Protein AF-A0A838IJ51-F1 (afdb_monomer_lite)

Sequence (273 aa):
MGLALGLGLSFSACSPAHLIDRAIGRSVDSAANRVGQRMGDAIAGHLLSNLTPELMRAYSMGLFQMLFYHGGYNFQFAQYQPGEFTRWDAKGVEQGEWFEKALLVRNADGSEWWRVESRAKDDNGKQVELVIEALFAPAGEDGSRRVRRMRAKYPDEREAKEVPITEKDANAWVLHTQHSLTPESIEGLKVATVNLETPAGTFKTDHLQSGNAGHGALNWWIVEREVPGRVVKYSQESVDLDADGNPKSRETVYQVTLLKHGNDATASKLGAF

Structure (mmCIF, N/CA/C/O backbone):
data_AF-A0A838IJ51-F1
#
_entry.id   AF-A0A838IJ51-F1
#
loop_
_atom_site.group_PDB
_atom_site.id
_atom_site.type_symbol
_atom_site.label_atom_id
_atom_site.label_alt_id
_atom_site.label_comp_id
_atom_site.label_asym_id
_atom_site.label_entity_id
_atom_site.label_seq_id
_atom_site.pdbx_PDB_ins_code
_atom_site.Cartn_x
_atom_site.Cartn_y
_atom_site.Cartn_z
_atom_site.occupancy
_atom_site.B_iso_or_equiv
_atom_site.auth_seq_id
_atom_site.auth_comp_id
_atom_site.auth_asym_id
_atom_site.auth_atom_id
_atom_site.pdbx_PDB_model_num
ATOM 1 N N . MET A 1 1 ? -6.965 12.621 -76.110 1.00 33.94 1 MET A N 1
ATOM 2 C CA . MET A 1 1 ? -5.830 13.541 -75.857 1.00 33.94 1 MET A CA 1
ATOM 3 C C . MET A 1 1 ? -6.388 14.721 -75.083 1.00 33.94 1 MET A C 1
ATOM 5 O O . MET A 1 1 ? -7.317 15.315 -75.593 1.00 33.94 1 MET A O 1
ATOM 9 N N . GLY A 1 2 ? -5.979 15.088 -73.877 1.00 32.00 2 GLY A N 1
ATOM 10 C CA . GLY A 1 2 ? -4.898 14.653 -72.997 1.00 32.00 2 GLY A CA 1
ATOM 11 C C . GLY A 1 2 ? -4.699 15.738 -71.919 1.00 32.00 2 GLY A C 1
ATOM 12 O O . GLY A 1 2 ? -4.959 16.896 -72.216 1.00 32.00 2 GLY A O 1
ATOM 13 N N . LEU A 1 3 ? -4.228 15.316 -70.733 1.00 27.94 3 LEU A N 1
ATOM 14 C CA . LEU A 1 3 ? -3.620 16.076 -69.610 1.00 27.94 3 LEU A CA 1
ATOM 15 C C . LEU A 1 3 ? -4.477 17.165 -68.911 1.00 27.94 3 LEU A C 1
ATOM 17 O O . LEU A 1 3 ? -5.006 18.040 -69.575 1.00 27.94 3 LEU A O 1
ATOM 21 N N . ALA A 1 4 ? -4.749 17.178 -67.594 1.00 29.55 4 ALA A N 1
ATOM 22 C CA . ALA A 1 4 ? -3.993 16.925 -66.344 1.00 29.55 4 ALA A CA 1
ATOM 23 C C . ALA A 1 4 ? -3.167 18.122 -65.798 1.00 29.55 4 ALA A C 1
ATOM 25 O O . ALA A 1 4 ? -2.508 18.814 -66.565 1.00 29.55 4 ALA A O 1
ATOM 26 N N . LEU A 1 5 ? -3.151 18.214 -64.449 1.00 28.53 5 LEU A N 1
ATOM 27 C CA . LEU A 1 5 ? -2.428 19.102 -63.498 1.00 28.53 5 LEU A CA 1
ATOM 28 C C . LEU A 1 5 ? -3.049 20.488 -63.198 1.00 28.53 5 LEU A C 1
ATOM 30 O O . LEU A 1 5 ? -3.357 21.231 -64.114 1.00 28.53 5 LEU A O 1
ATOM 34 N N . GLY A 1 6 ? -3.212 20.950 -61.948 1.00 28.94 6 GLY A N 1
ATOM 35 C CA . GLY A 1 6 ? -2.877 20.406 -60.622 1.00 28.94 6 GLY A CA 1
ATOM 36 C C . GLY A 1 6 ? -2.641 21.529 -59.584 1.00 28.94 6 GLY A C 1
ATOM 37 O O . GLY A 1 6 ? -2.269 22.630 -59.973 1.00 28.94 6 GLY A O 1
ATOM 38 N N . LEU A 1 7 ? -2.773 21.172 -58.291 1.00 29.97 7 LEU A N 1
ATOM 39 C CA . LEU A 1 7 ? -2.388 21.880 -57.039 1.00 29.97 7 LEU A CA 1
ATOM 40 C C . LEU A 1 7 ? -3.364 22.955 -56.508 1.00 29.97 7 LEU A C 1
ATOM 42 O O . LEU A 1 7 ? -3.741 23.868 -57.222 1.00 29.97 7 LEU A O 1
ATOM 46 N N . GLY A 1 8 ? -3.787 22.969 -55.242 1.00 24.86 8 GLY A N 1
ATOM 47 C CA . GLY A 1 8 ? -3.513 22.104 -54.095 1.00 24.86 8 GLY A CA 1
ATOM 48 C C . GLY A 1 8 ? -4.109 22.754 -52.838 1.00 24.86 8 GLY A C 1
ATOM 49 O O . GLY A 1 8 ? -3.729 23.865 -52.486 1.00 24.86 8 GLY A O 1
ATOM 50 N N . LEU A 1 9 ? -5.051 22.080 -52.173 1.00 31.70 9 LEU A N 1
ATOM 51 C CA . LEU A 1 9 ? -5.518 22.436 -50.829 1.00 31.70 9 LEU A CA 1
ATOM 52 C C . LEU A 1 9 ? -5.185 21.269 -49.903 1.00 31.70 9 LEU A C 1
ATOM 54 O O . LEU A 1 9 ? -5.860 20.241 -49.889 1.00 31.70 9 LEU A O 1
ATOM 58 N N . SER A 1 10 ? -4.086 21.421 -49.174 1.00 30.52 10 SER A N 1
ATOM 59 C CA . SER A 1 10 ? -3.660 20.528 -48.105 1.00 30.52 10 SER A CA 1
ATOM 60 C C . SER A 1 10 ? -4.578 20.700 -46.894 1.00 30.52 10 SER A C 1
ATOM 62 O O . SER A 1 10 ? -4.488 21.684 -46.163 1.00 30.52 10 SER A O 1
ATOM 64 N N . PHE A 1 11 ? -5.457 19.722 -46.677 1.00 26.56 11 PHE A N 1
ATOM 65 C CA . PHE A 1 11 ? -6.111 19.495 -45.393 1.00 26.56 11 PHE A CA 1
ATOM 66 C C . PHE A 1 11 ? -5.101 18.835 -44.447 1.00 26.56 11 PHE A C 1
ATOM 68 O O . PHE A 1 11 ? -4.884 17.626 -44.503 1.00 26.56 11 PHE A O 1
ATOM 75 N N . SER A 1 12 ? -4.472 19.627 -43.580 1.00 31.70 12 SER A N 1
ATOM 76 C CA . SER A 1 12 ? -3.754 19.086 -42.426 1.00 31.70 12 SER A CA 1
ATOM 77 C C . SER A 1 12 ? -4.778 18.629 -41.391 1.00 31.70 12 SER A C 1
ATOM 79 O O . SER A 1 12 ? -5.497 19.434 -40.801 1.00 31.70 12 SER A O 1
ATOM 81 N N . ALA A 1 13 ? -4.857 17.315 -41.214 1.00 25.45 13 ALA A N 1
ATOM 82 C CA . ALA A 1 13 ? -5.660 16.649 -40.207 1.00 25.45 13 ALA A CA 1
ATOM 83 C C . ALA A 1 13 ? -5.215 17.059 -38.790 1.00 25.45 13 ALA A C 1
ATOM 85 O O . ALA A 1 13 ? -4.085 16.794 -38.382 1.00 25.45 13 ALA A O 1
ATOM 86 N N . CYS A 1 14 ? -6.115 17.663 -38.011 1.00 26.00 14 CYS A N 1
ATOM 87 C CA . CYS A 1 14 ? -6.008 17.644 -36.555 1.00 26.00 14 CYS A CA 1
ATOM 88 C C . CYS A 1 14 ? -6.361 16.229 -36.077 1.00 26.00 14 CYS A C 1
ATOM 90 O O . CYS A 1 14 ? -7.530 15.846 -36.074 1.00 26.00 14 CYS A O 1
ATOM 92 N N . SER A 1 15 ? -5.356 15.441 -35.695 1.00 28.06 15 SER A N 1
ATOM 93 C CA . SER A 1 15 ? -5.564 14.112 -35.115 1.00 28.06 15 SER A CA 1
ATOM 94 C C . SER A 1 15 ? -6.315 14.202 -33.768 1.00 28.06 15 SER A C 1
ATOM 96 O O . SER A 1 15 ? -5.890 14.962 -32.894 1.00 28.06 15 SER A O 1
ATOM 98 N N . PRO A 1 16 ? -7.376 13.399 -33.537 1.00 28.06 16 PRO A N 1
ATOM 99 C CA . PRO A 1 16 ? -8.162 13.379 -32.289 1.00 28.06 16 PRO A CA 1
ATOM 100 C C . PRO A 1 16 ? -7.390 12.951 -31.026 1.00 28.06 16 PRO A C 1
ATOM 102 O O . PRO A 1 16 ? -7.906 13.081 -29.917 1.00 28.06 16 PRO A O 1
ATOM 105 N N . ALA A 1 17 ? -6.156 12.457 -31.175 1.00 29.08 17 ALA A N 1
ATOM 106 C CA . ALA A 1 17 ? -5.329 11.940 -30.084 1.00 29.08 17 ALA A CA 1
ATOM 107 C C . ALA A 1 17 ? -5.011 12.994 -29.000 1.00 29.08 17 ALA A C 1
ATOM 109 O O . ALA A 1 17 ? -5.014 12.683 -27.815 1.00 29.08 17 ALA A O 1
ATOM 110 N N . HIS A 1 18 ? -4.854 14.271 -29.368 1.00 29.86 18 HIS A N 1
ATOM 111 C CA . HIS A 1 18 ? -4.489 15.328 -28.412 1.00 29.86 18 HIS A CA 1
ATOM 112 C C . HIS A 1 18 ? -5.621 15.799 -27.482 1.00 29.86 18 HIS A C 1
ATOM 114 O O . HIS A 1 18 ? -5.350 16.463 -26.476 1.00 29.86 18 HIS A O 1
ATOM 120 N N . LEU A 1 19 ? -6.885 15.498 -27.799 1.00 25.70 19 LEU A N 1
ATOM 121 C CA . LEU A 1 19 ? -8.029 15.900 -26.970 1.00 25.70 19 LEU A CA 1
ATOM 122 C C . LEU A 1 19 ? -8.411 14.832 -25.938 1.00 25.70 19 LEU A C 1
ATOM 124 O O . LEU A 1 19 ? -8.917 15.182 -24.873 1.00 25.70 19 LEU A O 1
ATOM 128 N N . ILE A 1 20 ? -8.111 13.561 -26.215 1.00 29.53 20 ILE A N 1
ATOM 129 C CA . ILE A 1 20 ? -8.391 12.438 -25.310 1.00 29.53 20 ILE A CA 1
ATOM 130 C C . ILE A 1 20 ? -7.333 12.367 -24.192 1.00 29.53 20 ILE A C 1
ATOM 132 O O . ILE A 1 20 ? -7.696 12.220 -23.023 1.00 29.53 20 ILE A O 1
ATOM 136 N N . ASP A 1 21 ? -6.055 12.627 -24.499 1.00 31.44 21 ASP A N 1
ATOM 137 C CA . ASP A 1 21 ? -4.966 12.632 -23.502 1.00 31.44 21 ASP A CA 1
ATOM 138 C C . ASP A 1 21 ? -5.131 13.710 -22.418 1.00 31.44 21 ASP A C 1
ATOM 140 O O . ASP A 1 21 ? -4.827 13.484 -21.245 1.00 31.44 21 ASP A O 1
ATOM 144 N N . ARG A 1 22 ? -5.706 14.873 -22.760 1.00 28.72 22 ARG A N 1
ATOM 145 C CA . ARG A 1 22 ? -5.992 15.930 -21.771 1.00 28.72 22 ARG A CA 1
ATOM 146 C C . ARG A 1 22 ? -7.122 15.574 -20.806 1.00 28.72 22 ARG A C 1
ATOM 148 O O . ARG A 1 22 ? -7.180 16.169 -19.730 1.00 28.72 22 ARG A O 1
ATOM 155 N N . ALA A 1 23 ? -8.020 14.660 -21.168 1.00 25.56 23 ALA A N 1
ATOM 156 C CA . ALA A 1 23 ? -9.126 14.246 -20.308 1.00 25.56 23 ALA A CA 1
ATOM 157 C C . ALA A 1 23 ? -8.699 13.143 -19.326 1.00 25.56 23 ALA A C 1
ATOM 159 O O . ALA A 1 23 ? -9.094 13.177 -18.163 1.00 25.56 23 ALA A O 1
ATOM 160 N N . ILE A 1 24 ? -7.842 12.213 -19.756 1.00 31.75 24 ILE A N 1
ATOM 161 C CA . ILE A 1 24 ? -7.399 11.078 -18.931 1.00 31.75 24 ILE A CA 1
ATOM 162 C C . ILE A 1 24 ? -6.317 11.513 -17.926 1.00 31.75 24 ILE A C 1
ATOM 164 O O . ILE A 1 24 ? -6.469 11.252 -16.732 1.00 31.75 24 ILE A O 1
ATOM 168 N N . GLY A 1 25 ? -5.306 12.282 -18.359 1.00 28.78 25 GLY A N 1
ATOM 169 C CA . GLY A 1 25 ? -4.236 12.778 -17.476 1.00 28.78 25 GLY A CA 1
ATOM 170 C C . GLY A 1 25 ? -4.741 13.732 -16.387 1.00 28.78 25 GLY A C 1
ATOM 171 O O . GLY A 1 25 ? -4.404 13.599 -15.215 1.00 28.78 25 GLY A O 1
ATOM 172 N N . ARG A 1 26 ? -5.691 14.620 -16.719 1.00 28.52 26 ARG A N 1
ATOM 173 C CA . ARG A 1 26 ? -6.304 15.515 -15.722 1.00 28.52 26 ARG A CA 1
ATOM 174 C C . ARG A 1 26 ? -7.198 14.789 -14.723 1.00 28.52 26 ARG A C 1
ATOM 176 O O . ARG A 1 26 ? -7.389 15.317 -13.636 1.00 28.52 26 ARG A O 1
ATOM 183 N N . SER A 1 27 ? -7.750 13.621 -15.041 1.00 28.11 27 SER A N 1
ATOM 184 C CA . SER A 1 27 ? -8.660 12.899 -14.136 1.00 28.11 27 SER A CA 1
ATOM 185 C C . SER A 1 27 ? -7.907 12.164 -13.030 1.00 28.11 27 SER A C 1
ATOM 187 O O . SER A 1 27 ? -8.334 12.195 -11.879 1.00 28.11 27 SER A O 1
ATOM 189 N N . VAL A 1 28 ? -6.760 11.567 -13.362 1.00 33.38 28 VAL A N 1
ATOM 190 C CA . VAL A 1 28 ? -5.921 10.820 -12.413 1.00 33.38 28 VAL A CA 1
ATOM 191 C C . VAL A 1 28 ? -5.052 11.773 -11.589 1.00 33.38 28 VAL A C 1
ATOM 193 O O . VAL A 1 28 ? -5.048 11.673 -10.363 1.00 33.38 28 VAL A O 1
ATOM 196 N N . ASP A 1 29 ? -4.445 12.787 -12.217 1.00 33.97 29 ASP A N 1
ATOM 197 C CA . ASP A 1 29 ? -3.610 13.758 -11.502 1.00 33.97 29 ASP A CA 1
ATOM 198 C C . ASP A 1 29 ? -4.425 14.763 -10.688 1.00 33.97 29 ASP A C 1
ATOM 200 O O . ASP A 1 29 ? -3.973 15.198 -9.635 1.00 33.97 29 ASP A O 1
ATOM 204 N N . SER A 1 30 ? -5.643 15.135 -11.101 1.00 30.78 30 SER A N 1
ATOM 205 C CA . SER A 1 30 ? -6.488 15.991 -10.252 1.00 30.78 30 SER A CA 1
ATOM 206 C C . SER A 1 30 ? -7.172 15.219 -9.126 1.00 30.78 30 SER A C 1
ATOM 208 O O . SER A 1 30 ? -7.445 15.820 -8.091 1.00 30.78 30 SER A O 1
ATOM 210 N N . ALA A 1 31 ? -7.406 13.910 -9.272 1.00 29.02 31 ALA A N 1
ATOM 211 C CA . ALA A 1 31 ? -7.884 13.071 -8.176 1.00 29.02 31 ALA A CA 1
ATOM 212 C C . ALA A 1 31 ? -6.766 12.808 -7.155 1.00 29.02 31 ALA A C 1
ATOM 214 O O . ALA A 1 31 ? -6.987 13.009 -5.964 1.00 29.02 31 ALA A O 1
ATOM 215 N N . ALA A 1 32 ? -5.554 12.469 -7.607 1.00 32.41 32 ALA A N 1
ATOM 216 C CA . ALA A 1 32 ? -4.398 12.251 -6.738 1.00 32.41 32 ALA A CA 1
ATOM 217 C C . ALA A 1 32 ? -3.921 13.547 -6.053 1.00 32.41 32 ALA A C 1
ATOM 219 O O . ALA A 1 32 ? -3.731 13.551 -4.840 1.00 32.41 32 ALA A O 1
ATOM 220 N N . ASN A 1 33 ? -3.831 14.674 -6.775 1.00 32.78 33 ASN A N 1
ATOM 221 C CA . ASN A 1 33 ? -3.382 15.950 -6.195 1.00 32.78 33 ASN A CA 1
ATOM 222 C C . ASN A 1 33 ? -4.431 16.617 -5.284 1.00 32.78 33 ASN A C 1
ATOM 224 O O . ASN A 1 33 ? -4.060 17.279 -4.318 1.00 32.78 33 ASN A O 1
ATOM 228 N N . ARG A 1 34 ? -5.742 16.434 -5.530 1.00 32.62 34 ARG A N 1
ATOM 229 C CA . ARG A 1 34 ? -6.797 16.969 -4.635 1.00 32.62 34 ARG A CA 1
ATOM 230 C C . ARG A 1 34 ? -7.038 16.102 -3.403 1.00 32.62 34 ARG A C 1
ATOM 232 O O . ARG A 1 34 ? -7.546 16.615 -2.408 1.00 32.62 34 ARG A O 1
ATOM 239 N N . VAL A 1 35 ? -6.719 14.810 -3.468 1.00 35.56 35 VAL A N 1
ATOM 240 C CA . VAL A 1 35 ? -6.752 13.914 -2.305 1.00 35.56 35 VAL A CA 1
ATOM 241 C C . VAL A 1 35 ? -5.469 14.074 -1.487 1.00 35.56 35 VAL A C 1
ATOM 243 O O . VAL A 1 35 ? -5.574 14.193 -0.275 1.00 35.56 35 VAL A O 1
ATOM 246 N N . GLY A 1 36 ? -4.301 14.213 -2.126 1.00 34.88 36 GLY A N 1
ATOM 247 C CA . GLY A 1 36 ? -3.006 14.452 -1.474 1.00 34.88 36 GLY A CA 1
ATOM 248 C C . GLY A 1 36 ? -2.980 15.703 -0.596 1.00 34.88 36 GLY A C 1
ATOM 249 O O . GLY A 1 36 ? -2.841 15.571 0.614 1.00 34.88 36 GLY A O 1
ATOM 250 N N . GLN A 1 37 ? -3.291 16.879 -1.160 1.00 36.28 37 GLN A N 1
ATOM 251 C CA . GLN A 1 37 ? -3.352 18.137 -0.392 1.00 36.28 37 GLN A CA 1
ATOM 252 C C . GLN A 1 37 ? -4.369 18.099 0.761 1.00 36.28 37 GLN A C 1
ATOM 254 O O . GLN A 1 37 ? -4.174 18.737 1.788 1.00 36.28 37 GLN A O 1
ATOM 259 N N . ARG A 1 38 ? -5.454 17.322 0.628 1.00 37.34 38 ARG A N 1
ATOM 260 C CA . ARG A 1 38 ? -6.425 17.121 1.716 1.00 37.34 38 ARG A CA 1
ATOM 261 C C . ARG A 1 38 ? -5.974 16.087 2.740 1.00 37.34 38 ARG A C 1
ATOM 263 O O . ARG A 1 38 ? -6.465 16.127 3.858 1.00 37.34 38 ARG A O 1
ATOM 270 N N . MET A 1 39 ? -5.094 15.159 2.377 1.00 37.22 39 MET A N 1
ATOM 271 C CA . MET A 1 39 ? -4.521 14.175 3.292 1.00 37.22 39 MET A CA 1
ATOM 272 C C . MET A 1 39 ? -3.399 14.778 4.131 1.00 37.22 39 MET A C 1
ATOM 274 O O . MET A 1 39 ? -3.383 14.515 5.327 1.00 37.22 39 MET A O 1
ATOM 278 N N . GLY A 1 40 ? -2.542 15.629 3.554 1.00 39.44 40 GLY A N 1
ATOM 279 C CA . GLY A 1 40 ? -1.571 16.419 4.316 1.00 39.44 40 GLY A CA 1
ATOM 280 C C . GLY A 1 40 ? -2.252 17.290 5.379 1.00 39.44 40 GLY A C 1
ATOM 281 O O . GLY A 1 40 ? -1.912 17.204 6.556 1.00 39.44 40 GLY A O 1
ATOM 282 N N . ASP A 1 41 ? -3.312 18.015 4.998 1.00 39.69 41 ASP A N 1
ATOM 283 C CA . ASP A 1 41 ? -4.087 18.850 5.928 1.00 39.69 41 ASP A CA 1
ATOM 284 C C . ASP A 1 41 ? -4.938 18.035 6.929 1.00 39.69 41 ASP A C 1
ATOM 286 O O . ASP A 1 41 ? -5.155 18.469 8.058 1.00 39.69 41 ASP A O 1
ATOM 290 N N . ALA A 1 42 ? -5.431 16.844 6.563 1.00 39.59 42 ALA A N 1
ATOM 291 C CA . ALA A 1 42 ? -6.271 16.017 7.442 1.00 39.59 42 ALA A CA 1
ATOM 292 C C . ALA A 1 42 ? -5.486 15.107 8.406 1.00 39.59 42 ALA A C 1
ATOM 294 O O . ALA A 1 42 ? -6.073 14.585 9.357 1.00 39.59 42 ALA A O 1
ATOM 295 N N . ILE A 1 43 ? -4.177 14.925 8.195 1.00 43.22 43 ILE A N 1
ATOM 296 C CA . ILE A 1 43 ? -3.282 14.228 9.134 1.00 43.22 43 ILE A CA 1
ATOM 297 C C . ILE A 1 43 ? -2.895 15.132 10.318 1.00 43.22 43 ILE A C 1
ATOM 299 O O . ILE A 1 43 ? -2.522 14.617 11.375 1.00 43.22 43 ILE A O 1
ATOM 303 N N . ALA A 1 44 ? -3.093 16.453 10.223 1.00 42.50 44 ALA A N 1
ATOM 304 C CA . ALA A 1 44 ? -3.025 17.337 11.380 1.00 42.50 44 ALA A CA 1
ATOM 305 C C . ALA A 1 44 ? -4.136 16.948 12.375 1.00 42.50 44 ALA A C 1
ATOM 307 O O . ALA A 1 44 ? -5.303 17.308 12.210 1.00 42.50 44 ALA A O 1
ATOM 308 N N . GLY A 1 45 ? -3.786 16.189 13.420 1.00 44.53 45 GLY A N 1
ATOM 309 C CA . GLY A 1 45 ? -4.709 15.585 14.396 1.00 44.53 45 GLY A CA 1
ATOM 310 C C . GLY A 1 45 ? -5.700 16.546 15.080 1.00 44.53 45 GLY A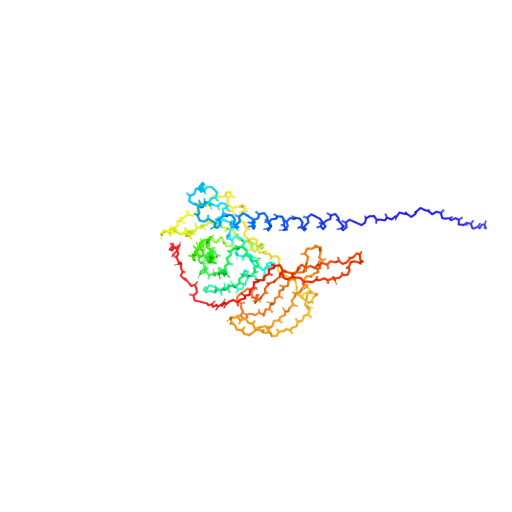 C 1
ATOM 311 O O . GLY A 1 45 ? -6.653 16.101 15.715 1.00 44.53 45 GLY A O 1
ATOM 312 N N . HIS A 1 46 ? -5.543 17.861 14.906 1.00 39.03 46 HIS A N 1
ATOM 313 C CA . HIS A 1 46 ? -6.495 18.882 15.345 1.00 39.03 46 HIS A CA 1
ATOM 314 C C . HIS A 1 46 ? -7.738 19.023 14.431 1.00 39.03 46 HIS A C 1
ATOM 316 O O . HIS A 1 46 ? -8.783 19.513 14.868 1.00 39.03 46 HIS A O 1
ATOM 322 N N . LEU A 1 47 ? -7.667 18.610 13.162 1.00 40.34 47 LEU A N 1
ATOM 323 C CA . LEU A 1 47 ? -8.809 18.649 12.240 1.00 40.34 47 LEU A CA 1
ATOM 324 C C . LEU A 1 47 ? -9.749 17.456 12.454 1.00 40.34 47 LEU A C 1
ATOM 326 O O . LEU A 1 47 ? -10.962 17.653 12.476 1.00 40.34 47 LEU A O 1
ATOM 330 N N . LEU A 1 48 ? -9.208 16.258 12.716 1.00 47.47 48 LEU A N 1
ATOM 331 C CA . LEU A 1 48 ? -9.985 15.023 12.924 1.00 47.47 48 LEU A CA 1
ATOM 332 C C . LEU A 1 48 ? -10.931 15.082 14.130 1.00 47.47 48 LEU A C 1
ATOM 334 O O . LEU A 1 48 ? -12.029 14.535 14.072 1.00 47.47 48 LEU A O 1
ATOM 338 N N . SER A 1 49 ? -10.555 15.799 15.191 1.00 48.47 49 SER A N 1
ATOM 339 C CA . SER A 1 49 ? -11.396 15.982 16.382 1.00 48.47 49 SER A CA 1
ATOM 340 C C . SER A 1 49 ? -12.637 16.854 16.141 1.00 48.47 49 SER A C 1
ATOM 342 O O . SER A 1 49 ? -13.559 16.825 16.955 1.00 48.47 49 SER A O 1
ATOM 344 N N . ASN A 1 50 ? -12.690 17.586 15.019 1.00 48.84 50 ASN A N 1
ATOM 345 C CA . ASN A 1 50 ? -13.775 18.504 14.660 1.00 48.84 50 ASN A CA 1
ATOM 346 C C . ASN A 1 50 ? -14.505 18.128 13.357 1.00 48.84 50 ASN A C 1
ATOM 348 O O . ASN A 1 50 ? -15.386 18.871 12.916 1.00 48.84 50 ASN A O 1
ATOM 352 N N . LEU A 1 51 ? -14.166 17.004 12.714 1.00 55.81 51 LEU A N 1
ATOM 353 C CA . LEU A 1 51 ? -14.870 16.585 11.501 1.00 55.81 51 LEU A CA 1
ATOM 354 C C . LEU A 1 51 ? -16.266 16.063 11.855 1.00 55.81 51 LEU A C 1
ATOM 356 O O . LEU A 1 51 ? -16.459 15.294 12.798 1.00 55.81 51 LEU A O 1
ATOM 360 N N . THR A 1 52 ? -17.259 16.443 11.051 1.00 60.84 52 THR A N 1
ATOM 361 C CA . THR A 1 52 ? -18.587 15.832 11.135 1.00 60.84 52 THR A CA 1
ATOM 362 C C . THR A 1 52 ? -18.490 14.331 10.820 1.00 60.84 52 THR A C 1
ATOM 364 O O . THR A 1 52 ? -17.599 13.917 10.071 1.00 60.84 52 THR A O 1
ATOM 367 N N . PRO A 1 53 ? -19.416 13.487 11.315 1.00 65.19 53 PRO A N 1
ATOM 368 C CA . PRO A 1 53 ? -19.428 12.057 10.996 1.00 65.19 53 PRO A CA 1
ATOM 369 C C . PRO A 1 53 ? -19.393 11.760 9.488 1.00 65.19 53 PRO A C 1
ATOM 371 O O . PRO A 1 53 ? -18.752 10.807 9.048 1.00 65.19 53 PRO A O 1
ATOM 374 N N . GLU A 1 54 ? -20.037 12.602 8.677 1.00 62.28 54 GLU A N 1
ATOM 375 C CA . GLU A 1 54 ? -20.030 12.472 7.218 1.00 62.28 54 GLU A CA 1
ATOM 376 C C . GLU A 1 54 ? -18.649 12.718 6.607 1.00 62.28 54 GLU A C 1
ATOM 378 O O . GLU A 1 54 ? -18.261 12.015 5.670 1.00 62.28 54 GLU A O 1
ATOM 383 N N . LEU A 1 55 ? -17.908 13.688 7.146 1.00 64.81 55 LEU A N 1
ATOM 384 C CA . LEU A 1 55 ? -16.567 14.034 6.697 1.00 64.81 55 LEU A CA 1
ATOM 385 C C . LEU A 1 55 ? -15.539 13.006 7.181 1.00 64.81 55 LEU A C 1
ATOM 387 O O . LEU A 1 55 ? -14.698 12.598 6.389 1.00 64.81 55 LEU A O 1
ATOM 391 N N . MET A 1 56 ? -15.672 12.496 8.411 1.00 66.69 56 MET A N 1
ATOM 392 C CA . MET A 1 56 ? -14.883 11.358 8.910 1.00 66.69 56 MET A CA 1
ATOM 393 C C . MET A 1 56 ? -15.048 10.119 8.033 1.00 66.69 56 MET A C 1
ATOM 395 O O . MET A 1 56 ? -14.071 9.443 7.712 1.00 66.69 56 MET A O 1
ATOM 399 N N . ARG A 1 57 ? -16.287 9.835 7.620 1.00 69.69 57 ARG A N 1
ATOM 400 C CA . ARG A 1 57 ? -16.606 8.731 6.717 1.00 69.69 57 ARG A CA 1
ATOM 401 C C . ARG A 1 57 ? -15.969 8.940 5.342 1.00 69.69 57 ARG A C 1
ATOM 403 O O . ARG A 1 57 ? -15.243 8.070 4.883 1.00 69.69 57 ARG A O 1
ATOM 410 N N . ALA A 1 58 ? -16.187 10.088 4.694 1.00 67.25 58 ALA A N 1
ATOM 411 C CA . ALA A 1 58 ? -15.563 10.390 3.399 1.00 67.25 58 ALA A CA 1
ATOM 412 C C . ALA A 1 58 ? -14.022 10.396 3.471 1.00 67.25 58 ALA A C 1
ATOM 414 O O . ALA A 1 58 ? -13.349 10.043 2.503 1.00 67.25 58 ALA A O 1
ATOM 415 N N . TYR A 1 59 ? -13.472 10.758 4.629 1.00 68.88 59 TYR A N 1
ATOM 416 C CA . TYR A 1 59 ? -12.043 10.742 4.897 1.00 68.88 59 TYR A CA 1
ATOM 417 C C . TYR A 1 59 ? -11.480 9.320 4.990 1.00 68.88 59 TYR A C 1
ATOM 419 O O . TYR A 1 59 ? -10.644 8.968 4.163 1.00 68.88 59 TYR A O 1
ATOM 427 N N . SER A 1 60 ? -11.960 8.470 5.910 1.00 73.69 60 SER A N 1
ATOM 428 C CA . SER A 1 60 ? -11.467 7.076 6.028 1.00 73.69 60 SER A CA 1
ATOM 429 C C . SER A 1 60 ? -11.625 6.293 4.735 1.00 73.69 60 SER A C 1
ATOM 431 O O . SER A 1 60 ? -10.771 5.486 4.386 1.00 73.69 60 SER A O 1
ATOM 433 N N . MET A 1 61 ? -12.672 6.598 3.985 1.00 70.75 61 MET A N 1
ATOM 434 C CA . MET A 1 61 ? -12.881 6.122 2.631 1.00 70.75 61 MET A CA 1
ATOM 435 C C . MET A 1 61 ? -11.768 6.477 1.649 1.00 70.75 61 MET A C 1
ATOM 437 O O . MET A 1 61 ? -11.202 5.587 1.010 1.00 70.75 61 MET A O 1
ATOM 441 N N . GLY A 1 62 ? -11.469 7.771 1.510 1.00 69.62 62 GLY A N 1
ATOM 442 C CA . GLY A 1 62 ? -10.420 8.248 0.612 1.00 69.62 62 GLY A CA 1
ATOM 443 C C . GLY A 1 62 ? -9.047 7.726 1.027 1.00 69.62 62 GLY A C 1
ATOM 444 O O . GLY A 1 62 ? -8.291 7.252 0.180 1.00 69.62 62 GLY A O 1
ATOM 445 N N . LEU A 1 63 ? -8.774 7.728 2.337 1.00 69.88 63 LEU A N 1
ATOM 446 C CA . LEU A 1 63 ? -7.567 7.151 2.923 1.00 69.88 63 LEU A CA 1
ATOM 447 C C . LEU A 1 63 ? -7.423 5.678 2.557 1.00 69.88 63 LEU A C 1
ATOM 449 O O . LEU A 1 63 ? -6.382 5.274 2.052 1.00 69.88 63 LEU A O 1
ATOM 453 N N . PHE A 1 64 ? -8.468 4.881 2.799 1.00 74.38 64 PHE A N 1
ATOM 454 C CA . PHE A 1 64 ? -8.441 3.454 2.525 1.00 74.38 64 PHE A CA 1
ATOM 455 C C . PHE A 1 64 ? -8.177 3.207 1.046 1.00 74.38 64 PHE A C 1
ATOM 457 O O . PHE A 1 64 ? -7.252 2.478 0.724 1.00 74.38 64 PHE A O 1
ATOM 464 N N . GLN A 1 65 ? -8.929 3.842 0.141 1.00 72.31 65 GLN A N 1
ATOM 465 C CA . GLN A 1 65 ? -8.722 3.672 -1.299 1.00 72.31 65 GLN A CA 1
ATOM 466 C C . GLN A 1 65 ? -7.297 4.032 -1.710 1.00 72.31 65 GLN A C 1
ATOM 468 O O . GLN A 1 65 ? -6.639 3.248 -2.386 1.00 72.31 65 GLN A O 1
ATOM 473 N N . MET A 1 66 ? -6.804 5.190 -1.282 1.00 68.94 66 MET A N 1
ATOM 474 C CA . MET A 1 66 ? -5.475 5.637 -1.668 1.00 68.94 66 MET A CA 1
ATOM 475 C C . MET A 1 66 ? -4.381 4.706 -1.123 1.00 68.94 66 MET A C 1
ATOM 477 O O . MET A 1 66 ? -3.524 4.263 -1.887 1.00 68.94 66 MET A O 1
ATOM 481 N N . LEU A 1 67 ? -4.449 4.344 0.161 1.00 69.19 67 LEU A N 1
ATOM 482 C CA . LEU A 1 67 ? -3.476 3.452 0.792 1.00 69.19 67 LEU A CA 1
ATOM 483 C C . LEU A 1 67 ? -3.529 2.036 0.205 1.00 69.19 67 LEU A C 1
ATOM 485 O O . LEU A 1 67 ? -2.505 1.370 0.043 1.00 69.19 67 LEU A O 1
ATOM 489 N N . PHE A 1 68 ? -4.728 1.588 -0.160 1.00 71.50 68 PHE A N 1
ATOM 490 C CA . PHE A 1 68 ? -4.934 0.301 -0.798 1.00 71.50 68 PHE A CA 1
ATOM 491 C C . PHE A 1 68 ? -4.335 0.272 -2.212 1.00 71.50 68 PHE A C 1
ATOM 493 O O . PHE A 1 68 ? -3.677 -0.711 -2.560 1.00 71.50 68 PHE A O 1
ATOM 500 N N . TYR A 1 69 ? -4.508 1.348 -2.991 1.00 67.38 69 TYR A N 1
ATOM 501 C CA . TYR A 1 69 ? -4.082 1.469 -4.393 1.00 67.38 69 TYR A CA 1
ATOM 502 C C . TYR A 1 69 ? -2.659 1.999 -4.618 1.00 67.38 69 TYR A C 1
ATOM 504 O O . TYR A 1 69 ? -2.284 2.251 -5.769 1.00 67.38 69 TYR A O 1
ATOM 512 N N . HIS A 1 70 ? -1.841 2.164 -3.576 1.00 60.12 70 HIS A N 1
ATOM 513 C CA . HIS A 1 70 ? -0.456 2.594 -3.770 1.00 60.12 70 HIS A CA 1
ATOM 514 C C . HIS A 1 70 ? 0.284 1.663 -4.725 1.00 60.12 70 HIS A C 1
ATOM 516 O O . HIS A 1 70 ? 0.364 0.461 -4.481 1.00 60.12 70 HIS A O 1
ATOM 522 N N . GLY A 1 71 ? 0.840 2.225 -5.796 1.00 52.78 71 GLY A N 1
ATOM 523 C CA . GLY A 1 71 ? 1.508 1.464 -6.843 1.00 52.78 71 GLY A CA 1
ATOM 524 C C . GLY A 1 71 ? 0.944 1.713 -8.231 1.00 52.78 71 GLY A C 1
ATOM 525 O O . GLY A 1 71 ? 1.699 1.586 -9.174 1.00 52.78 71 GLY A O 1
ATOM 526 N N . GLY A 1 72 ? -0.335 2.077 -8.384 1.00 53.69 72 GLY A N 1
ATOM 527 C CA . GLY A 1 72 ? -0.980 2.123 -9.706 1.00 53.69 72 GLY A CA 1
ATOM 528 C C . GLY A 1 72 ? -1.012 0.751 -10.409 1.00 53.69 72 GLY A C 1
ATOM 529 O O . GLY A 1 72 ? -0.146 -0.091 -10.199 1.00 53.69 72 GLY A O 1
ATOM 530 N N . TYR A 1 73 ? -2.026 0.511 -11.243 1.00 49.81 73 TYR A N 1
ATOM 531 C CA . TYR A 1 73 ? -2.365 -0.800 -11.820 1.00 49.81 73 TYR A CA 1
ATOM 532 C C . TYR A 1 73 ? -2.494 -1.943 -10.790 1.00 49.81 73 TYR A C 1
ATOM 534 O O . TYR A 1 73 ? -1.919 -1.983 -9.702 1.00 49.81 73 TYR A O 1
ATOM 542 N N . ASN A 1 74 ? -3.337 -2.922 -11.098 1.00 52.12 74 ASN A N 1
ATOM 543 C CA . ASN A 1 74 ? -3.713 -3.930 -10.118 1.00 52.12 74 ASN A CA 1
ATOM 544 C C . ASN A 1 74 ? -2.810 -5.140 -10.212 1.00 52.12 74 ASN A C 1
ATOM 546 O O . ASN A 1 74 ? -3.202 -6.210 -10.678 1.00 52.12 74 ASN A O 1
ATOM 550 N N . PHE A 1 75 ? -1.608 -4.984 -9.695 1.00 53.22 75 PHE A N 1
ATOM 551 C CA . PHE A 1 75 ? -0.815 -6.152 -9.356 1.00 53.22 75 PHE A CA 1
ATOM 552 C C . PHE A 1 75 ? -1.343 -6.841 -8.078 1.00 53.22 75 PHE A C 1
ATOM 554 O O . PHE A 1 75 ? -0.874 -7.915 -7.736 1.00 53.22 75 PHE A O 1
ATOM 561 N N . GLN A 1 76 ? -2.355 -6.278 -7.393 1.00 54.56 76 GLN A N 1
ATOM 562 C CA . GLN A 1 76 ? -2.460 -6.333 -5.931 1.00 54.56 76 GLN A CA 1
ATOM 563 C C . GLN A 1 76 ? -3.631 -7.135 -5.349 1.00 54.56 76 GLN A C 1
ATOM 565 O O . GLN A 1 76 ? -3.490 -7.643 -4.247 1.00 54.56 76 GLN A O 1
ATOM 570 N N . PHE A 1 77 ? -4.768 -7.308 -6.029 1.00 52.00 77 PHE A N 1
ATOM 571 C CA . PHE A 1 77 ? -5.899 -8.044 -5.428 1.00 52.00 77 PHE A CA 1
ATOM 572 C C . PHE A 1 77 ? -5.857 -9.560 -5.637 1.00 52.00 77 PHE A C 1
ATOM 574 O O . PHE A 1 77 ? -6.180 -10.320 -4.731 1.00 52.00 77 PHE A O 1
ATOM 581 N N . ALA A 1 78 ? -5.481 -10.024 -6.831 1.00 57.59 78 ALA A N 1
ATOM 582 C CA . ALA A 1 78 ? -5.643 -11.432 -7.215 1.00 57.59 78 ALA A CA 1
ATOM 583 C C . ALA A 1 78 ? -4.593 -12.377 -6.600 1.00 57.59 78 ALA A C 1
ATOM 585 O O . ALA A 1 78 ? -4.570 -13.564 -6.917 1.00 57.59 78 ALA A O 1
ATOM 586 N N . GLN A 1 79 ? -3.693 -11.850 -5.770 1.00 72.88 79 GLN A N 1
ATOM 587 C CA . GLN A 1 79 ? -2.491 -12.566 -5.353 1.00 72.88 79 GLN A CA 1
ATOM 588 C C . GLN A 1 79 ? -2.319 -12.692 -3.852 1.00 72.88 79 GLN A C 1
ATOM 590 O O . GLN A 1 79 ? -1.479 -13.481 -3.443 1.00 72.88 79 GLN A O 1
ATOM 595 N N . TYR A 1 80 ? -3.108 -11.965 -3.058 1.00 88.25 80 TYR A N 1
ATOM 596 C CA . TYR A 1 80 ? -3.071 -12.131 -1.612 1.00 88.25 80 TYR A CA 1
ATOM 597 C C . TYR A 1 80 ? -3.897 -13.348 -1.211 1.00 88.25 80 TYR A C 1
ATOM 599 O O . TYR A 1 80 ? -5.053 -13.524 -1.622 1.00 88.25 80 TYR A O 1
ATOM 607 N N . GLN A 1 81 ? -3.298 -14.163 -0.360 1.00 91.69 81 GLN A N 1
ATOM 608 C CA . GLN A 1 81 ? -3.959 -15.191 0.421 1.00 91.69 81 GLN A CA 1
ATOM 609 C C . GLN A 1 81 ? -4.318 -14.666 1.817 1.00 91.69 81 GLN A C 1
ATOM 611 O O . GLN A 1 81 ? -3.709 -13.708 2.295 1.00 91.69 81 GLN A O 1
ATOM 616 N N . PRO A 1 82 ? -5.320 -15.265 2.488 1.00 94.69 82 PRO A N 1
ATOM 617 C CA . PRO A 1 82 ? -5.590 -14.980 3.892 1.00 94.69 82 PRO A CA 1
ATOM 618 C C . PRO A 1 82 ? -4.318 -15.058 4.746 1.00 94.69 82 PRO A C 1
ATOM 620 O O . PRO A 1 82 ? -3.558 -16.017 4.641 1.00 94.69 82 PRO A O 1
ATOM 623 N N . GLY A 1 83 ? -4.097 -14.038 5.573 1.00 95.81 83 GLY A N 1
ATOM 624 C CA . GLY A 1 83 ? -2.895 -13.852 6.382 1.00 95.81 83 GLY A CA 1
ATOM 625 C C . GLY A 1 83 ? -1.784 -13.056 5.694 1.00 95.81 83 GLY A C 1
ATOM 626 O O . GLY A 1 83 ? -0.888 -12.560 6.377 1.00 95.81 83 GLY A O 1
ATOM 627 N N . GLU A 1 84 ? -1.813 -12.895 4.369 1.00 95.38 84 GLU A N 1
ATOM 628 C CA . GLU A 1 84 ? -0.742 -12.203 3.656 1.00 95.38 84 GLU A CA 1
ATOM 629 C C . GLU A 1 84 ? -0.785 -10.690 3.830 1.00 95.38 84 GLU A C 1
ATOM 631 O O . GLU A 1 84 ? -1.843 -10.056 3.785 1.00 95.38 84 GLU A O 1
ATOM 636 N N . PHE A 1 85 ? 0.400 -10.100 3.990 1.00 94.00 85 PHE A N 1
ATOM 637 C CA . PHE A 1 85 ? 0.573 -8.662 4.102 1.00 94.00 85 PHE A CA 1
ATOM 638 C C . PHE A 1 85 ? 1.826 -8.170 3.380 1.00 94.00 85 PHE A C 1
ATOM 640 O O . PHE A 1 85 ? 2.796 -8.898 3.164 1.00 94.00 85 PHE A O 1
ATOM 647 N N . THR A 1 86 ? 1.812 -6.877 3.073 1.00 92.50 86 THR A N 1
ATOM 648 C CA . THR A 1 86 ? 2.972 -6.114 2.598 1.00 92.50 86 THR A CA 1
ATOM 649 C C . THR A 1 86 ? 3.008 -4.770 3.298 1.00 92.50 86 THR A C 1
ATOM 651 O O . THR A 1 86 ? 1.973 -4.105 3.395 1.00 92.50 86 THR A O 1
ATOM 654 N N . ARG A 1 87 ? 4.198 -4.349 3.706 1.00 92.62 87 ARG A N 1
ATOM 655 C CA . ARG A 1 87 ? 4.494 -3.052 4.300 1.00 92.62 87 ARG A CA 1
ATOM 656 C C . ARG A 1 87 ? 5.484 -2.305 3.427 1.00 92.62 87 ARG A C 1
ATOM 658 O O . ARG A 1 87 ? 6.427 -2.908 2.918 1.00 92.62 87 ARG A O 1
ATOM 665 N N . TRP A 1 88 ? 5.300 -1.002 3.319 1.00 89.25 88 TRP A N 1
ATOM 666 C CA . TRP A 1 88 ? 5.998 -0.158 2.366 1.00 89.25 88 TRP A CA 1
ATOM 667 C C . TRP A 1 88 ? 6.530 1.092 3.045 1.00 89.25 88 TRP A C 1
ATOM 669 O O . TRP A 1 88 ? 5.785 1.748 3.762 1.00 89.25 88 TRP A O 1
ATOM 679 N N . ASP A 1 89 ? 7.795 1.411 2.797 1.00 88.94 89 ASP A N 1
ATOM 680 C CA . ASP A 1 89 ? 8.401 2.707 3.103 1.00 88.94 89 ASP A CA 1
ATOM 681 C C . ASP A 1 89 ? 8.025 3.695 1.996 1.00 88.94 89 ASP A C 1
ATOM 683 O O . ASP A 1 89 ? 8.148 3.360 0.813 1.00 88.94 89 ASP A O 1
ATOM 687 N N . ALA A 1 90 ? 7.554 4.884 2.364 1.00 82.56 90 ALA A N 1
ATOM 688 C CA . ALA A 1 90 ? 7.086 5.891 1.422 1.00 82.56 90 ALA A CA 1
ATOM 689 C C . ALA A 1 90 ? 7.923 7.172 1.547 1.00 82.56 90 ALA A C 1
ATOM 691 O O . ALA A 1 90 ? 8.015 7.783 2.609 1.00 82.56 90 ALA A O 1
ATOM 692 N N . LYS A 1 91 ? 8.549 7.592 0.444 1.00 82.31 91 LYS A N 1
ATOM 693 C CA . LYS A 1 91 ? 9.383 8.798 0.352 1.00 82.31 91 LYS A CA 1
ATOM 694 C C . LYS A 1 91 ? 8.800 9.757 -0.673 1.00 82.31 91 LYS A C 1
ATOM 696 O O . LYS A 1 91 ? 8.472 9.337 -1.779 1.00 82.31 91 LYS A O 1
ATOM 701 N N . GLY A 1 92 ? 8.708 11.038 -0.320 1.00 70.69 92 GLY A N 1
ATOM 702 C CA . GLY A 1 92 ? 8.025 12.035 -1.158 1.00 70.69 92 GLY A CA 1
ATOM 703 C C . GLY A 1 92 ? 6.502 11.854 -1.178 1.00 70.69 92 GLY A C 1
ATOM 704 O O . GLY A 1 92 ? 5.835 12.296 -2.104 1.00 70.69 92 GLY A O 1
ATOM 705 N N . VAL A 1 93 ? 5.961 11.161 -0.174 1.00 67.12 93 VAL A N 1
ATOM 706 C CA . VAL A 1 93 ? 4.541 10.837 -0.015 1.00 67.12 93 VAL A CA 1
ATOM 707 C C . VAL A 1 93 ? 4.096 11.489 1.296 1.00 67.12 93 VAL A C 1
ATOM 709 O O . VAL A 1 93 ? 4.670 11.211 2.345 1.00 67.12 93 VAL A O 1
ATOM 712 N N . GLU A 1 94 ? 3.112 12.386 1.248 1.00 58.06 94 GLU A N 1
ATOM 713 C CA . GLU A 1 94 ? 2.618 13.136 2.421 1.00 58.06 94 GLU A CA 1
ATOM 714 C C . GLU A 1 94 ? 1.891 12.242 3.444 1.00 58.06 94 GLU A C 1
ATOM 716 O O . GLU A 1 94 ? 1.636 12.637 4.576 1.00 58.06 94 GLU A O 1
ATOM 721 N N . GLN A 1 95 ? 1.535 11.023 3.045 1.00 55.44 95 GLN A N 1
ATOM 722 C CA . GLN A 1 95 ? 0.559 10.180 3.729 1.00 55.44 95 GLN A CA 1
ATOM 723 C C . GLN A 1 95 ? 1.128 9.276 4.831 1.00 55.44 95 GLN A C 1
ATOM 725 O O . GLN A 1 95 ? 0.371 8.544 5.477 1.00 55.44 95 GLN A O 1
ATOM 730 N N . GLY A 1 96 ? 2.439 9.326 5.059 1.00 64.50 96 GLY A N 1
ATOM 731 C CA . GLY A 1 96 ? 3.102 8.628 6.155 1.00 64.50 96 GLY A CA 1
ATOM 732 C C . GLY A 1 96 ? 4.507 8.158 5.807 1.00 64.50 96 GLY A C 1
ATOM 733 O O . GLY A 1 96 ? 4.893 8.100 4.645 1.00 64.50 96 GLY A O 1
ATOM 734 N N . GLU A 1 97 ? 5.265 7.799 6.841 1.00 75.06 97 GLU A N 1
ATOM 735 C CA . GLU A 1 97 ? 6.595 7.199 6.697 1.00 75.06 97 GLU A CA 1
ATOM 736 C C . GLU A 1 97 ? 6.479 5.773 6.140 1.00 75.06 97 GLU A C 1
ATOM 738 O O . GLU A 1 97 ? 7.276 5.352 5.304 1.00 75.06 97 GLU A O 1
ATOM 743 N N . TRP A 1 98 ? 5.456 5.027 6.571 1.00 85.06 98 TRP A N 1
ATOM 744 C CA . TRP A 1 98 ? 5.143 3.720 6.005 1.00 85.06 98 TRP A CA 1
ATOM 745 C C . TRP A 1 98 ? 3.653 3.404 6.065 1.00 85.06 98 TRP A C 1
ATOM 747 O O . TRP A 1 98 ? 2.924 3.902 6.925 1.00 85.06 98 TRP A O 1
ATOM 757 N N . PHE A 1 99 ? 3.222 2.502 5.185 1.00 86.31 99 PHE A N 1
ATOM 758 C CA . PHE A 1 99 ? 1.884 1.918 5.209 1.00 86.31 99 PHE A CA 1
ATOM 759 C C . PHE A 1 99 ? 1.923 0.401 5.005 1.00 86.31 99 PHE A C 1
ATOM 761 O O . PHE A 1 99 ? 2.846 -0.146 4.401 1.00 86.31 99 PHE A O 1
ATOM 768 N N . GLU A 1 100 ? 0.929 -0.300 5.536 1.00 90.44 100 GLU A N 1
ATOM 769 C CA . GLU A 1 100 ? 0.758 -1.748 5.412 1.00 90.44 100 GLU A CA 1
ATOM 770 C C . GLU A 1 100 ? -0.632 -2.058 4.872 1.00 90.44 100 GLU A C 1
ATOM 772 O O . GLU A 1 100 ? -1.605 -1.405 5.240 1.00 90.44 100 GLU A O 1
ATOM 777 N N . LYS A 1 101 ? -0.728 -3.090 4.032 1.00 90.00 101 LYS A N 1
ATOM 778 C CA . LYS A 1 101 ? -2.001 -3.742 3.719 1.00 90.00 101 LYS A CA 1
ATOM 779 C C . LYS A 1 101 ? -1.919 -5.228 4.005 1.00 90.00 101 LYS A C 1
ATOM 781 O O . LYS A 1 101 ? -0.880 -5.840 3.745 1.00 90.00 101 LYS A O 1
ATOM 786 N N . ALA A 1 102 ? -3.022 -5.794 4.477 1.00 93.25 102 ALA A N 1
ATOM 787 C CA . ALA A 1 102 ? -3.150 -7.215 4.754 1.00 93.25 102 ALA A CA 1
ATOM 788 C C . ALA A 1 102 ? -4.535 -7.739 4.367 1.00 93.25 102 ALA A C 1
ATOM 790 O O . ALA A 1 102 ? -5.545 -7.097 4.669 1.00 93.25 102 ALA A O 1
ATOM 791 N N . LEU A 1 103 ? -4.583 -8.924 3.757 1.00 93.94 103 LEU A N 1
ATOM 792 C CA . LEU A 1 103 ? -5.812 -9.706 3.645 1.00 93.94 103 LEU A CA 1
ATOM 793 C C . LEU A 1 103 ? -5.924 -10.563 4.905 1.00 93.94 103 LEU A C 1
ATOM 795 O O . LEU A 1 103 ? -5.209 -11.549 5.043 1.00 93.94 103 LEU A O 1
ATOM 799 N N . LEU A 1 104 ? -6.810 -10.192 5.828 1.00 96.50 104 LEU A N 1
ATOM 800 C CA . LEU A 1 104 ? -6.903 -10.858 7.126 1.00 96.50 104 LEU A CA 1
ATOM 801 C C . LEU A 1 104 ? -7.555 -12.235 7.012 1.00 96.50 104 LEU A C 1
ATOM 803 O O . LEU A 1 104 ? -7.011 -13.240 7.465 1.00 96.50 104 LEU A O 1
ATOM 807 N N . VAL A 1 105 ? -8.730 -12.277 6.386 1.00 95.81 105 VAL A N 1
ATOM 808 C CA . VAL A 1 105 ? -9.512 -13.501 6.214 1.00 95.81 105 VAL A CA 1
ATOM 809 C C . VAL A 1 105 ? -10.411 -13.394 4.986 1.00 95.81 105 VAL A C 1
ATOM 811 O O . VAL A 1 105 ? -10.887 -12.312 4.635 1.00 95.81 105 VAL A O 1
ATOM 814 N N . ARG A 1 106 ? -10.658 -14.540 4.348 1.00 94.88 106 ARG A N 1
ATOM 815 C CA . ARG A 1 106 ? -11.713 -14.732 3.351 1.00 94.88 106 ARG A CA 1
ATOM 816 C C . ARG A 1 106 ? -12.770 -15.652 3.950 1.00 94.88 106 ARG A C 1
ATOM 818 O O . ARG A 1 106 ? -12.461 -16.777 4.338 1.00 94.88 106 ARG A O 1
ATOM 825 N N . ASN A 1 107 ? -13.994 -15.159 4.046 1.00 95.44 107 ASN A N 1
ATOM 826 C CA . ASN A 1 107 ? -15.127 -15.893 4.590 1.00 95.44 107 ASN A CA 1
ATOM 827 C C . ASN A 1 107 ? -15.639 -16.933 3.584 1.00 95.44 107 ASN A C 1
ATOM 829 O O . ASN A 1 107 ? -15.336 -16.882 2.390 1.00 95.44 107 ASN A O 1
ATOM 833 N N . ALA A 1 108 ? -16.458 -17.869 4.068 1.00 96.06 108 ALA A N 1
ATOM 834 C CA . ALA A 1 108 ? -17.025 -18.940 3.246 1.00 96.06 108 ALA A CA 1
ATOM 835 C C . ALA A 1 108 ? -17.933 -18.429 2.111 1.00 96.06 108 ALA A C 1
ATOM 837 O O . ALA A 1 108 ? -18.041 -19.081 1.077 1.00 96.06 108 ALA A O 1
ATOM 838 N N . ASP A 1 109 ? -18.563 -17.265 2.286 1.00 94.38 109 ASP A N 1
ATOM 839 C CA . ASP A 1 109 ? -19.389 -16.612 1.264 1.00 94.38 109 ASP A CA 1
ATOM 840 C C . ASP A 1 109 ? -18.563 -15.846 0.212 1.00 94.38 109 ASP A C 1
ATOM 842 O O . ASP A 1 109 ? -19.129 -15.285 -0.723 1.00 94.38 109 ASP A O 1
ATOM 846 N N . GLY A 1 110 ? -17.233 -15.820 0.352 1.00 92.62 110 GLY A N 1
ATOM 847 C CA . GLY A 1 110 ? -16.310 -15.097 -0.520 1.00 92.62 110 GLY A CA 1
ATOM 848 C C . GLY A 1 110 ? -16.056 -13.645 -0.113 1.00 92.62 110 GLY A C 1
ATOM 849 O O . GLY A 1 110 ? -15.261 -12.978 -0.774 1.00 92.62 110 GLY A O 1
ATOM 850 N N . SER A 1 111 ? -16.691 -13.145 0.953 1.00 94.12 111 SER A N 1
ATOM 851 C CA . SER A 1 111 ? -16.391 -11.817 1.497 1.00 94.12 111 SER A CA 1
ATOM 852 C C . SER A 1 111 ? -15.000 -11.785 2.137 1.00 94.12 111 SER A C 1
ATOM 854 O O . SER A 1 111 ? -14.497 -12.796 2.629 1.00 94.12 111 SER A O 1
ATOM 856 N N . GLU A 1 112 ? -14.342 -10.628 2.106 1.00 93.69 112 GLU A N 1
ATOM 857 C CA . GLU A 1 112 ? -12.938 -10.493 2.514 1.00 93.69 112 GLU A CA 1
ATOM 858 C C . GLU A 1 112 ? -12.764 -9.366 3.528 1.00 93.69 112 GLU A C 1
ATOM 860 O O . GLU A 1 112 ? -13.188 -8.236 3.286 1.00 93.69 112 GLU A O 1
ATOM 865 N N . TRP A 1 113 ? -12.085 -9.654 4.637 1.00 95.38 113 TRP A N 1
ATOM 866 C CA . TRP A 1 113 ? -11.630 -8.632 5.573 1.00 95.38 113 TRP A CA 1
ATOM 867 C C . TRP A 1 113 ? -10.223 -8.186 5.217 1.00 95.38 113 TRP A C 1
ATOM 869 O O . TRP A 1 113 ? -9.286 -8.985 5.216 1.00 95.38 113 TRP A O 1
ATOM 879 N N . TRP A 1 114 ? -10.071 -6.893 4.973 1.00 93.62 114 TRP A N 1
ATOM 880 C CA . TRP A 1 114 ? -8.790 -6.270 4.682 1.00 93.62 114 TRP A CA 1
ATOM 881 C C . TRP A 1 114 ? -8.432 -5.256 5.752 1.00 93.62 114 TRP A C 1
ATOM 883 O O . TRP A 1 114 ? -9.299 -4.534 6.240 1.00 93.62 114 TRP A O 1
ATOM 893 N N . ARG A 1 115 ? -7.142 -5.170 6.068 1.00 94.19 115 ARG A N 1
ATOM 894 C CA . ARG A 1 115 ? -6.575 -4.158 6.955 1.00 94.19 115 ARG A CA 1
ATOM 895 C C . ARG A 1 115 ? -5.632 -3.260 6.185 1.00 94.19 115 ARG A C 1
ATOM 897 O O . ARG A 1 115 ? -4.838 -3.740 5.379 1.00 94.19 115 ARG A O 1
ATOM 904 N N . VAL A 1 116 ? -5.701 -1.975 6.487 1.00 89.44 116 VAL A N 1
ATOM 905 C CA . VAL A 1 116 ? -4.733 -0.971 6.073 1.00 89.44 116 VAL A CA 1
ATOM 906 C C . VAL A 1 116 ? -4.240 -0.235 7.311 1.00 89.44 116 VAL A C 1
ATOM 908 O O . VAL A 1 116 ? -5.033 0.155 8.168 1.00 89.44 116 VAL A O 1
ATOM 911 N N . GLU A 1 117 ? -2.930 -0.039 7.390 1.00 88.50 117 GLU A N 1
ATOM 912 C CA . GLU A 1 117 ? -2.277 0.736 8.442 1.00 88.50 117 GLU A CA 1
ATOM 913 C C . GLU A 1 117 ? -1.416 1.821 7.814 1.00 88.50 117 GLU A C 1
ATOM 915 O O . GLU A 1 117 ? -0.786 1.587 6.784 1.00 88.50 117 GLU A O 1
ATOM 920 N N . SER A 1 118 ? -1.362 2.988 8.444 1.00 83.12 118 SER A N 1
ATOM 921 C CA . SER A 1 118 ? -0.383 4.022 8.119 1.00 83.12 118 SER A CA 1
ATOM 922 C C . SER A 1 118 ? 0.225 4.569 9.398 1.00 83.12 118 SER A C 1
ATOM 924 O O . SER A 1 118 ? -0.470 4.742 10.405 1.00 83.12 118 SER A O 1
ATOM 926 N N . ARG A 1 119 ? 1.525 4.856 9.345 1.00 81.44 119 ARG A N 1
ATOM 927 C CA . ARG A 1 119 ? 2.247 5.540 10.410 1.00 81.44 119 ARG A CA 1
ATOM 928 C C . ARG A 1 119 ? 2.901 6.797 9.867 1.00 81.44 119 ARG A C 1
ATOM 930 O O . ARG A 1 119 ? 3.615 6.756 8.867 1.00 81.44 119 ARG A O 1
ATOM 937 N N . ALA A 1 120 ? 2.689 7.901 10.567 1.00 76.44 120 ALA A N 1
ATOM 938 C CA . ALA A 1 120 ? 3.211 9.211 10.214 1.00 76.44 120 ALA A CA 1
ATOM 939 C C . ALA A 1 120 ? 3.766 9.924 11.452 1.00 76.44 120 ALA A C 1
ATOM 941 O O . ALA A 1 120 ? 3.607 9.460 12.584 1.00 76.44 120 ALA A O 1
ATOM 942 N N . LYS A 1 121 ? 4.398 11.075 11.231 1.00 70.62 121 LYS A N 1
ATOM 943 C CA . LYS A 1 121 ? 4.709 12.044 12.283 1.00 70.62 121 LYS A CA 1
ATOM 944 C C . LYS A 1 121 ? 3.742 13.217 12.183 1.00 70.62 121 LYS A C 1
ATOM 946 O O . LYS A 1 121 ? 3.457 13.661 11.076 1.00 70.62 121 LYS A O 1
ATOM 951 N N . ASP A 1 122 ? 3.257 13.695 13.321 1.00 67.25 122 ASP A N 1
ATOM 952 C CA . ASP A 1 122 ? 2.533 14.964 13.398 1.00 67.25 122 ASP A CA 1
ATOM 953 C C . ASP A 1 122 ? 3.491 16.171 13.329 1.00 67.25 122 ASP A C 1
ATOM 955 O O . ASP A 1 122 ? 4.716 16.011 13.287 1.00 67.25 122 ASP A O 1
ATOM 959 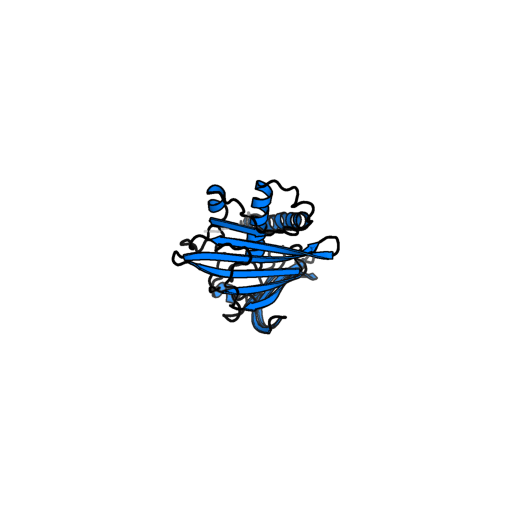N N . ASP A 1 123 ? 2.935 17.384 13.361 1.00 65.88 123 ASP A N 1
ATOM 960 C CA . ASP A 1 123 ? 3.686 18.649 13.297 1.00 65.88 123 ASP A CA 1
ATOM 961 C C . ASP A 1 123 ? 4.718 18.814 14.428 1.00 65.88 123 ASP A C 1
ATOM 963 O O . ASP A 1 123 ? 5.689 19.558 14.294 1.00 65.88 123 ASP A O 1
ATOM 967 N N . ASN A 1 124 ? 4.537 18.101 15.545 1.00 69.56 124 ASN A N 1
ATOM 968 C CA . ASN A 1 124 ? 5.452 18.101 16.686 1.00 69.56 124 ASN A CA 1
ATOM 969 C C . ASN A 1 124 ? 6.479 16.956 16.613 1.00 69.56 124 ASN A C 1
ATOM 971 O O . ASN A 1 124 ? 7.246 16.741 17.554 1.00 69.56 124 ASN A O 1
ATOM 975 N N . GLY A 1 125 ? 6.485 16.189 15.521 1.00 70.12 125 GLY A N 1
ATOM 976 C CA . GLY A 1 125 ? 7.338 15.023 15.330 1.00 70.12 125 GLY A CA 1
ATOM 977 C C . GLY A 1 125 ? 6.900 13.785 16.120 1.00 70.12 125 GLY A C 1
ATOM 978 O O . GLY A 1 125 ? 7.639 12.794 16.147 1.00 70.12 125 GLY A O 1
ATOM 979 N N . LYS A 1 126 ? 5.726 13.803 16.766 1.00 75.12 126 LYS A N 1
ATOM 980 C CA . LYS A 1 126 ? 5.182 12.644 17.481 1.00 75.12 126 LYS A CA 1
ATOM 981 C C . LYS A 1 126 ? 4.633 11.643 16.471 1.00 75.12 126 LYS A C 1
ATOM 983 O O . LYS A 1 126 ? 3.935 11.980 15.523 1.00 75.12 126 LYS A O 1
ATOM 988 N N . GLN A 1 127 ? 4.945 10.377 16.712 1.00 76.69 127 GLN A N 1
ATOM 989 C CA . GLN A 1 127 ? 4.469 9.261 15.904 1.00 76.69 127 GLN A CA 1
ATOM 990 C C . GLN A 1 127 ? 2.968 9.036 16.120 1.00 76.69 127 GLN A C 1
ATOM 992 O O . GLN A 1 127 ? 2.522 8.879 17.260 1.00 76.69 127 GLN A O 1
ATOM 997 N N . VAL A 1 128 ? 2.219 8.969 15.024 1.00 77.62 128 VAL A N 1
ATOM 998 C CA . VAL A 1 128 ? 0.780 8.695 14.995 1.00 77.62 128 VAL A CA 1
ATOM 999 C C . VAL A 1 128 ? 0.485 7.510 14.083 1.00 77.62 128 VAL A C 1
ATOM 1001 O O . VAL A 1 128 ? 1.203 7.258 13.115 1.00 77.62 128 VAL A O 1
ATOM 1004 N N . GLU A 1 129 ? -0.567 6.765 14.411 1.00 81.94 129 GLU A N 1
ATOM 1005 C CA . GLU A 1 129 ? -0.977 5.561 13.691 1.00 81.94 129 GLU A CA 1
ATOM 1006 C C . GLU A 1 129 ? -2.462 5.644 13.341 1.00 81.94 129 GLU A C 1
ATOM 1008 O O . GLU A 1 129 ? -3.292 6.058 14.154 1.00 81.94 129 GLU A O 1
ATOM 1013 N N . LEU A 1 130 ? -2.773 5.225 12.121 1.00 83.50 130 LEU A N 1
ATOM 1014 C CA . LEU A 1 130 ? -4.115 4.988 11.621 1.00 83.50 130 LEU A CA 1
ATOM 1015 C C . LEU A 1 130 ? -4.241 3.500 11.309 1.00 83.50 130 LEU A C 1
ATOM 1017 O O . LEU A 1 130 ? -3.414 2.953 10.581 1.00 83.50 130 LEU A O 1
ATOM 1021 N N . VAL A 1 131 ? -5.316 2.874 11.781 1.00 91.12 131 VAL A N 1
ATOM 1022 C CA . VAL A 1 131 ? -5.673 1.499 11.409 1.00 91.12 131 VAL A CA 1
ATOM 1023 C C . VAL A 1 131 ? -7.104 1.490 10.894 1.00 91.12 131 VAL A C 1
ATOM 1025 O O . VAL A 1 131 ? -8.007 1.982 11.572 1.00 91.12 131 VAL A O 1
ATOM 1028 N N . ILE A 1 132 ? -7.319 0.922 9.710 1.00 91.19 132 ILE A N 1
ATOM 1029 C CA . ILE A 1 132 ? -8.641 0.734 9.107 1.00 91.19 132 ILE A CA 1
ATOM 1030 C C . ILE A 1 132 ? -8.807 -0.737 8.735 1.00 91.19 132 ILE A C 1
ATOM 1032 O O . ILE A 1 132 ? -7.945 -1.315 8.077 1.00 91.19 132 ILE A O 1
ATOM 1036 N N . GLU A 1 133 ? -9.936 -1.330 9.112 1.00 94.69 133 GLU A N 1
ATOM 1037 C CA . GLU A 1 133 ? -10.348 -2.664 8.679 1.00 94.69 133 GLU A CA 1
ATOM 1038 C C . GLU A 1 133 ? -11.686 -2.587 7.952 1.00 94.69 133 GLU A C 1
ATOM 1040 O O . GLU A 1 133 ? -12.646 -2.010 8.464 1.00 94.69 133 GLU A O 1
ATOM 1045 N N . ALA A 1 134 ? -11.756 -3.169 6.758 1.00 92.81 134 ALA A N 1
ATOM 1046 C CA . ALA A 1 134 ? -12.929 -3.119 5.898 1.00 92.81 134 ALA A CA 1
ATOM 1047 C C . ALA A 1 134 ? -13.360 -4.521 5.460 1.00 92.81 134 ALA A C 1
ATOM 1049 O O . ALA A 1 134 ? -12.528 -5.342 5.070 1.00 92.81 134 ALA A O 1
ATOM 1050 N N . LEU A 1 135 ? -14.670 -4.767 5.495 1.00 94.38 135 LEU A N 1
ATOM 1051 C CA . LEU A 1 135 ? -15.295 -5.945 4.907 1.00 94.38 135 LEU A CA 1
ATOM 1052 C C . LEU A 1 135 ? -15.697 -5.623 3.476 1.00 94.38 135 LEU A C 1
ATOM 1054 O O . LEU A 1 135 ? -16.530 -4.741 3.236 1.00 94.38 135 LEU A O 1
ATOM 1058 N N . PHE A 1 136 ? -15.162 -6.388 2.542 1.00 91.62 136 PHE A N 1
ATOM 1059 C CA . PHE A 1 136 ? -15.587 -6.391 1.158 1.00 91.62 136 PHE A CA 1
ATOM 1060 C C . PHE A 1 136 ? -16.625 -7.469 0.909 1.00 91.62 136 PHE A C 1
ATOM 1062 O O . PHE A 1 136 ? -16.474 -8.601 1.360 1.00 91.62 136 PHE A O 1
ATOM 1069 N N . ALA A 1 137 ? -17.651 -7.127 0.132 1.00 92.62 137 ALA A N 1
ATOM 1070 C CA . ALA A 1 137 ? -18.474 -8.126 -0.533 1.00 92.62 137 ALA A CA 1
ATOM 1071 C C . ALA A 1 137 ? -17.599 -9.039 -1.415 1.00 92.62 137 ALA A C 1
ATOM 1073 O O . ALA A 1 137 ? -16.510 -8.617 -1.827 1.00 92.62 137 ALA A O 1
ATOM 1074 N N . PRO A 1 138 ? -18.084 -10.247 -1.755 1.00 91.44 138 PRO A N 1
ATOM 1075 C CA . PRO A 1 138 ? -17.430 -11.089 -2.747 1.00 91.44 138 PRO A CA 1
ATOM 1076 C C . PRO A 1 138 ? -17.130 -10.308 -4.028 1.00 91.44 138 PRO A C 1
ATOM 1078 O O . PRO A 1 138 ? -17.879 -9.397 -4.402 1.00 91.44 138 PRO A O 1
ATOM 1081 N N . ALA A 1 139 ? -16.026 -10.656 -4.687 1.00 85.25 139 ALA A N 1
ATOM 1082 C CA . ALA A 1 139 ? -15.661 -10.033 -5.951 1.00 85.25 139 ALA A CA 1
ATOM 1083 C C . ALA A 1 139 ? -16.788 -10.222 -6.981 1.00 85.25 139 ALA A C 1
ATOM 1085 O O . ALA A 1 139 ? -17.302 -11.327 -7.155 1.00 85.25 139 ALA A O 1
ATOM 1086 N N . GLY A 1 140 ? -17.170 -9.133 -7.647 1.00 83.06 140 GLY A N 1
ATOM 1087 C CA . GLY A 1 140 ? -18.071 -9.166 -8.791 1.00 83.06 140 GLY A CA 1
ATOM 1088 C C . GLY A 1 140 ? -17.425 -9.844 -9.998 1.00 83.06 140 GLY A C 1
ATOM 1089 O O . GLY A 1 140 ? -16.233 -10.154 -9.994 1.00 83.06 140 GLY A O 1
ATOM 1090 N N . GLU A 1 141 ? -18.208 -10.041 -11.057 1.00 81.44 141 GLU A N 1
ATOM 1091 C CA . GLU A 1 141 ? -17.733 -10.651 -12.310 1.00 81.44 141 GLU A CA 1
ATOM 1092 C C . GLU A 1 141 ? -16.564 -9.879 -12.940 1.00 81.44 141 GLU A C 1
ATOM 1094 O O . GLU A 1 141 ? -15.657 -10.472 -13.515 1.00 81.44 141 GLU A O 1
ATOM 1099 N N . ASP A 1 142 ? -16.555 -8.555 -12.779 1.00 74.88 142 ASP A N 1
ATOM 1100 C CA . ASP A 1 142 ? -15.487 -7.661 -13.228 1.00 74.88 142 ASP A CA 1
ATOM 1101 C C . ASP A 1 142 ? -14.295 -7.599 -12.256 1.00 74.88 142 ASP A C 1
ATOM 1103 O O . ASP A 1 142 ? -13.388 -6.796 -12.454 1.00 74.88 142 ASP A O 1
ATOM 1107 N N . GLY A 1 143 ? -14.310 -8.413 -11.194 1.00 77.31 143 GLY A N 1
ATOM 1108 C CA . GLY A 1 143 ? -13.327 -8.437 -10.114 1.00 77.31 143 GLY A CA 1
ATOM 1109 C C . GLY A 1 143 ? -13.530 -7.352 -9.052 1.00 77.31 143 GLY A C 1
ATOM 1110 O O . GLY A 1 143 ? -12.879 -7.392 -8.001 1.00 77.31 143 GLY A O 1
ATOM 1111 N N . SER A 1 144 ? -14.439 -6.402 -9.276 1.00 78.69 144 SER A N 1
ATOM 1112 C CA . SER A 1 144 ? -14.661 -5.285 -8.366 1.00 78.69 144 SER A CA 1
ATOM 1113 C C . SER A 1 144 ? -15.248 -5.725 -7.024 1.00 78.69 144 SER A C 1
ATOM 1115 O O . SER A 1 144 ? -15.980 -6.708 -6.923 1.00 78.69 144 SER A O 1
ATOM 1117 N N . ARG A 1 145 ? -14.927 -4.999 -5.954 1.00 83.38 145 ARG A N 1
ATOM 1118 C CA . ARG A 1 145 ? -15.362 -5.312 -4.588 1.00 83.38 145 ARG A CA 1
ATOM 1119 C C . ARG A 1 145 ? -16.030 -4.106 -3.957 1.00 83.38 145 ARG A C 1
ATOM 1121 O O . ARG A 1 145 ? -15.494 -3.006 -3.998 1.00 83.38 145 ARG A O 1
ATOM 1128 N N . ARG A 1 146 ? -17.186 -4.301 -3.329 1.00 87.19 146 ARG A N 1
ATOM 1129 C CA . ARG A 1 146 ? -17.912 -3.231 -2.624 1.00 87.19 146 ARG A CA 1
ATOM 1130 C C . ARG A 1 146 ? -17.595 -3.271 -1.140 1.00 87.19 146 ARG A C 1
ATOM 1132 O O . ARG A 1 146 ? -17.676 -4.344 -0.544 1.00 87.19 146 ARG A O 1
ATOM 1139 N N . VAL A 1 147 ? -17.286 -2.125 -0.539 1.00 88.31 147 VAL A N 1
ATOM 1140 C CA . VAL A 1 147 ? -17.164 -2.026 0.924 1.00 88.31 147 VAL A CA 1
ATOM 1141 C C . VAL A 1 147 ? -18.554 -2.193 1.542 1.00 88.31 147 VAL A C 1
ATOM 1143 O O . VAL A 1 147 ? -19.489 -1.485 1.175 1.00 88.31 147 VAL A O 1
ATOM 1146 N N . ARG A 1 148 ? -18.702 -3.139 2.473 1.00 92.25 148 ARG A N 1
ATOM 1147 C CA . ARG A 1 148 ? -19.958 -3.401 3.203 1.00 92.25 148 ARG A CA 1
ATOM 1148 C C . ARG A 1 148 ? -19.884 -2.986 4.667 1.00 92.25 148 ARG A C 1
ATOM 1150 O O . ARG A 1 148 ? -20.917 -2.720 5.270 1.00 92.25 148 ARG A O 1
ATOM 1157 N N . ARG A 1 149 ? -18.680 -2.935 5.238 1.00 93.19 149 ARG A N 1
ATOM 1158 C CA . ARG A 1 149 ? -18.450 -2.563 6.637 1.00 93.19 149 ARG A CA 1
ATOM 1159 C C . ARG A 1 149 ? -17.054 -1.982 6.807 1.00 93.19 149 ARG A C 1
ATOM 1161 O O . ARG A 1 149 ? -16.146 -2.396 6.091 1.00 93.19 149 ARG A O 1
ATOM 1168 N N . MET A 1 150 ? -16.878 -1.065 7.755 1.00 91.81 150 MET A N 1
ATOM 1169 C CA . MET A 1 150 ? -15.571 -0.493 8.065 1.00 91.81 150 MET A CA 1
ATOM 1170 C C . MET A 1 150 ? -15.456 -0.133 9.550 1.00 91.81 150 MET A C 1
ATOM 1172 O O . MET A 1 150 ? -16.360 0.463 10.134 1.00 91.81 150 MET A O 1
ATOM 1176 N N . ARG A 1 151 ? -14.310 -0.457 10.147 1.00 94.00 151 ARG A N 1
ATOM 1177 C CA . ARG A 1 151 ? -13.884 0.021 11.465 1.00 94.00 151 ARG A CA 1
ATOM 1178 C C . ARG A 1 151 ? -12.576 0.772 11.318 1.00 94.00 151 ARG A C 1
ATOM 1180 O O . ARG A 1 151 ? -11.715 0.362 10.546 1.00 94.00 151 ARG A O 1
ATOM 1187 N N . ALA A 1 152 ? -12.425 1.850 12.070 1.00 90.06 152 ALA A N 1
ATOM 1188 C CA . ALA A 1 152 ? -11.208 2.644 12.070 1.00 90.06 152 ALA A CA 1
ATOM 1189 C C . ALA A 1 152 ? -10.804 3.003 13.499 1.00 90.06 152 ALA A C 1
ATOM 1191 O O . ALA A 1 152 ? -11.656 3.215 14.362 1.00 90.06 152 ALA A O 1
ATOM 1192 N N . LYS A 1 153 ? -9.497 3.078 13.735 1.00 88.12 153 LYS A N 1
ATOM 1193 C CA . LYS A 1 153 ? -8.903 3.729 14.899 1.00 88.12 153 LYS A CA 1
ATOM 1194 C C . LYS A 1 153 ? -8.018 4.853 14.384 1.00 88.12 153 LYS A C 1
ATOM 1196 O O . LYS A 1 153 ? -6.999 4.587 13.744 1.00 88.12 153 LYS A O 1
ATOM 1201 N N . TYR A 1 154 ? -8.446 6.088 14.619 1.00 82.69 154 TYR A N 1
ATOM 1202 C CA . TYR A 1 154 ? -7.718 7.278 14.190 1.00 82.69 154 TYR A CA 1
ATOM 1203 C C . TYR A 1 154 ? -6.622 7.655 15.194 1.00 82.69 154 TYR A C 1
ATOM 1205 O O . TYR A 1 154 ? -6.640 7.173 16.334 1.00 82.69 154 TYR A O 1
ATOM 1213 N N . PRO A 1 155 ? -5.684 8.537 14.800 1.00 77.31 155 PRO A N 1
ATOM 1214 C CA . PRO A 1 155 ? -4.719 9.116 15.722 1.00 77.31 155 PRO A CA 1
ATOM 1215 C C . PRO A 1 155 ? -5.373 9.636 17.007 1.00 77.31 155 PRO A C 1
ATOM 1217 O O . PRO A 1 155 ? -6.448 10.230 16.975 1.00 77.31 155 PRO A O 1
ATOM 1220 N N . ASP A 1 156 ? -4.712 9.386 18.138 1.00 74.19 156 ASP A N 1
ATOM 1221 C CA . ASP A 1 156 ? -5.119 9.802 19.489 1.00 74.19 156 ASP A CA 1
ATOM 1222 C C . ASP A 1 156 ? -6.456 9.240 20.014 1.00 74.19 156 ASP A C 1
ATOM 1224 O O . ASP A 1 156 ? -6.816 9.471 21.174 1.00 74.19 156 ASP A O 1
ATOM 1228 N N . GLU A 1 157 ? -7.162 8.415 19.237 1.00 79.06 157 GLU A N 1
ATOM 1229 C CA . GLU A 1 157 ? -8.325 7.691 19.734 1.00 79.06 157 GLU A CA 1
ATOM 1230 C C . GLU A 1 157 ? -7.921 6.491 20.596 1.00 79.06 157 GLU A C 1
ATOM 1232 O O . GLU A 1 157 ? -7.051 5.683 20.254 1.00 79.06 157 GLU A O 1
ATOM 1237 N N . ARG A 1 158 ? -8.606 6.334 21.734 1.00 83.25 158 ARG A N 1
ATOM 1238 C CA . ARG A 1 158 ? -8.399 5.182 22.624 1.00 83.25 158 ARG A CA 1
ATOM 1239 C C . ARG A 1 158 ? -8.962 3.892 22.035 1.00 83.25 158 ARG A C 1
ATOM 1241 O O . ARG A 1 158 ? -8.313 2.852 22.123 1.00 83.25 158 ARG A O 1
ATOM 1248 N N . GLU A 1 159 ? -10.137 3.973 21.420 1.00 87.81 159 GLU A N 1
ATOM 12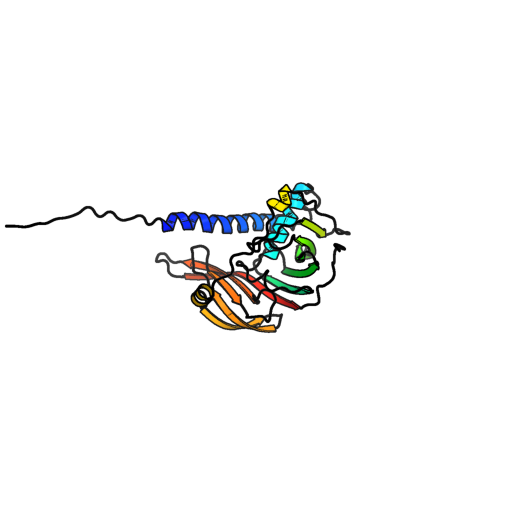49 C CA . GLU A 1 159 ? -10.906 2.822 20.947 1.00 87.81 159 GLU A CA 1
ATOM 1250 C C . GLU A 1 159 ? -11.237 2.950 19.463 1.00 87.81 159 GLU A C 1
ATOM 1252 O O . GLU A 1 159 ? -11.488 4.048 18.968 1.00 87.81 159 GLU A O 1
ATOM 1257 N N . ALA A 1 160 ? -11.258 1.810 18.772 1.00 91.38 160 ALA A N 1
ATOM 1258 C CA . ALA A 1 160 ? -11.717 1.725 17.394 1.00 91.38 160 ALA A CA 1
ATOM 1259 C C . ALA A 1 160 ? -13.233 1.934 17.316 1.00 91.38 160 ALA A C 1
ATOM 1261 O O . ALA A 1 160 ? -13.980 1.472 18.181 1.00 91.38 160 ALA A O 1
ATOM 1262 N N . LYS A 1 161 ? -13.695 2.574 16.247 1.00 89.31 161 LYS A N 1
ATOM 1263 C CA . LYS A 1 161 ? -15.106 2.901 16.039 1.00 89.31 161 LYS A CA 1
ATOM 1264 C C . LYS A 1 161 ? -15.601 2.355 14.711 1.00 89.31 161 LYS A C 1
ATOM 1266 O O . LYS A 1 161 ? -14.841 2.188 13.758 1.00 89.31 161 LYS A O 1
ATOM 1271 N N . GLU A 1 162 ? -16.898 2.088 14.664 1.00 91.25 162 GLU A N 1
ATOM 1272 C CA . GLU A 1 162 ? -17.586 1.752 13.423 1.00 91.25 162 GLU A CA 1
ATOM 1273 C C . GLU A 1 162 ? -17.711 3.009 12.551 1.00 91.25 162 GLU A C 1
ATOM 1275 O O . GLU A 1 162 ? -18.124 4.067 13.031 1.00 91.25 162 GLU A O 1
ATOM 1280 N N . VAL A 1 163 ? -17.369 2.887 11.270 1.00 87.62 163 VAL A N 1
ATOM 1281 C CA . VAL A 1 163 ? -17.606 3.919 10.259 1.00 87.62 163 VAL A CA 1
ATOM 1282 C C . VAL A 1 163 ? -18.912 3.561 9.545 1.00 87.62 163 VAL A C 1
ATOM 1284 O O . VAL A 1 163 ? -18.971 2.513 8.901 1.00 87.62 163 VAL A O 1
ATOM 1287 N N . PRO A 1 164 ? -19.977 4.380 9.647 1.00 85.62 164 PRO A N 1
ATOM 1288 C CA . PRO A 1 164 ? -21.255 4.061 9.018 1.00 85.62 164 PRO A CA 1
ATOM 1289 C C . PRO A 1 164 ? -21.121 3.928 7.496 1.00 85.62 164 PRO A C 1
ATOM 1291 O O . PRO A 1 164 ? -20.721 4.880 6.828 1.00 85.62 164 PRO A O 1
ATOM 1294 N N . ILE A 1 165 ? -21.497 2.769 6.948 1.00 84.12 165 ILE A N 1
ATOM 1295 C CA . ILE A 1 165 ? -21.564 2.518 5.502 1.00 84.12 165 ILE A CA 1
ATOM 1296 C C . ILE A 1 165 ? -23.036 2.396 5.106 1.00 84.12 165 ILE A C 1
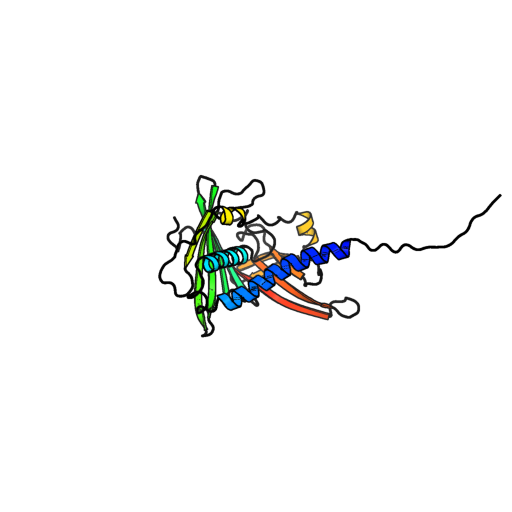ATOM 1298 O O . ILE A 1 165 ? -23.741 1.505 5.574 1.00 84.12 165 ILE A O 1
ATOM 1302 N N . THR A 1 166 ? -23.522 3.304 4.262 1.00 84.62 166 THR A N 1
ATOM 1303 C CA . THR A 1 166 ? -24.877 3.223 3.692 1.00 84.62 166 THR A CA 1
ATOM 1304 C C . THR A 1 166 ? -24.901 2.392 2.401 1.00 84.62 166 THR A C 1
ATOM 1306 O O . THR A 1 166 ? -23.865 2.106 1.810 1.00 84.62 166 THR A O 1
ATOM 1309 N N . GLU A 1 167 ? -26.080 2.034 1.885 1.00 85.31 167 GLU A N 1
ATOM 1310 C CA . GLU A 1 167 ? -26.157 1.380 0.563 1.00 85.31 167 GLU A CA 1
ATOM 1311 C C . GLU A 1 167 ? -25.734 2.322 -0.578 1.00 85.31 167 GLU A C 1
ATOM 1313 O O . GLU A 1 167 ? -25.159 1.884 -1.574 1.00 85.31 167 GLU A O 1
ATOM 1318 N N . LYS A 1 168 ? -25.954 3.637 -0.437 1.00 81.75 168 LYS A N 1
ATOM 1319 C CA . LYS A 1 168 ? -25.418 4.630 -1.384 1.00 81.75 168 LYS A CA 1
ATOM 1320 C C . LYS A 1 168 ? -23.889 4.578 -1.403 1.00 81.75 168 LYS A C 1
ATOM 1322 O O . LYS A 1 168 ? -23.288 4.568 -2.472 1.00 81.75 168 LYS A O 1
ATOM 1327 N N . ASP A 1 169 ? -23.300 4.518 -0.217 1.00 73.62 169 ASP A N 1
ATOM 1328 C CA . ASP A 1 169 ? -21.863 4.419 -0.003 1.00 73.62 169 ASP A CA 1
ATOM 1329 C C . ASP A 1 169 ? -21.312 3.120 -0.608 1.00 73.62 169 ASP A C 1
ATOM 1331 O O . ASP A 1 169 ? -20.452 3.177 -1.475 1.00 73.62 169 ASP A O 1
ATOM 1335 N N . ALA A 1 170 ? -21.882 1.959 -0.274 1.00 79.12 170 ALA A N 1
ATOM 1336 C CA . ALA A 1 170 ? -21.471 0.663 -0.824 1.00 79.12 170 ALA A CA 1
ATOM 1337 C C . ALA A 1 170 ? -21.533 0.598 -2.365 1.00 79.12 170 ALA A C 1
ATOM 1339 O O . ALA A 1 170 ? -20.724 -0.089 -2.991 1.00 79.12 170 ALA A O 1
ATOM 1340 N N . ASN A 1 171 ? -22.474 1.315 -2.988 1.00 77.69 171 ASN A N 1
ATOM 1341 C CA . ASN A 1 171 ? -22.594 1.401 -4.446 1.00 77.69 171 ASN A CA 1
ATOM 1342 C C . ASN A 1 171 ? -21.613 2.389 -5.086 1.00 77.69 171 ASN A C 1
ATOM 1344 O O . ASN A 1 171 ? -21.175 2.163 -6.211 1.00 77.69 171 ASN A O 1
ATOM 1348 N N . ALA A 1 172 ? -21.272 3.474 -4.392 1.00 69.94 172 ALA A N 1
ATOM 1349 C CA . ALA A 1 172 ? -20.269 4.432 -4.849 1.00 69.94 172 ALA A CA 1
ATOM 1350 C C . ALA A 1 172 ? -18.838 3.935 -4.596 1.00 69.94 172 ALA A C 1
ATOM 1352 O O . ALA A 1 172 ? -17.896 4.342 -5.274 1.00 69.94 172 ALA A O 1
ATOM 1353 N N . TRP A 1 173 ? -18.662 3.069 -3.602 1.00 72.88 173 TRP A N 1
ATOM 1354 C CA . TRP A 1 173 ? -17.371 2.671 -3.058 1.00 72.88 173 TRP A CA 1
ATOM 1355 C C . TRP A 1 173 ? -17.013 1.265 -3.483 1.00 72.88 173 TRP A C 1
ATOM 1357 O O . TRP A 1 173 ? -16.915 0.312 -2.703 1.00 72.88 173 TRP A O 1
ATOM 1367 N N . VAL A 1 174 ? -16.817 1.192 -4.790 1.00 72.81 174 VAL A N 1
ATOM 1368 C CA . VAL A 1 174 ? -16.362 0.019 -5.500 1.00 72.81 174 VAL A CA 1
ATOM 1369 C C . VAL A 1 174 ? -14.845 0.105 -5.593 1.00 72.81 174 VAL A C 1
ATOM 1371 O O . VAL A 1 174 ? -14.287 0.982 -6.254 1.00 72.81 174 VAL A O 1
ATOM 1374 N N . LEU A 1 175 ? -14.159 -0.812 -4.919 1.00 72.06 175 LEU A N 1
ATOM 1375 C CA . LEU A 1 175 ? -12.771 -1.079 -5.224 1.00 72.06 175 LEU A CA 1
ATOM 1376 C C . LEU A 1 175 ? -12.726 -1.905 -6.505 1.00 72.06 175 LEU A C 1
ATOM 1378 O O . LEU A 1 175 ? -12.862 -3.127 -6.495 1.00 72.06 175 LEU A O 1
ATOM 1382 N N . HIS A 1 176 ? -12.603 -1.205 -7.628 1.00 67.31 176 HIS A N 1
ATOM 1383 C CA . HIS A 1 176 ? -12.356 -1.825 -8.914 1.00 67.31 176 HIS A CA 1
ATOM 1384 C C . HIS A 1 176 ? -11.044 -2.598 -8.849 1.00 67.31 176 HIS A C 1
ATOM 1386 O O . HIS A 1 176 ? -10.011 -2.075 -8.422 1.00 67.31 176 HIS A O 1
ATOM 1392 N N . THR A 1 177 ? -11.050 -3.837 -9.328 1.00 62.16 177 THR A N 1
ATOM 1393 C CA . THR A 1 177 ? -9.785 -4.421 -9.742 1.00 62.16 177 THR A CA 1
ATOM 1394 C C . THR A 1 177 ? -9.243 -3.517 -10.831 1.00 62.16 177 THR A C 1
ATOM 1396 O O . THR A 1 177 ? -9.843 -3.431 -11.901 1.00 62.16 177 THR A O 1
ATOM 1399 N N . GLN A 1 178 ? -8.150 -2.795 -10.567 1.00 57.91 178 GLN A N 1
ATOM 1400 C CA . GLN A 1 178 ? -7.537 -2.050 -11.661 1.00 57.91 178 GLN A CA 1
ATOM 1401 C C . GLN A 1 178 ? -7.149 -3.031 -12.773 1.00 57.91 178 GLN A C 1
ATOM 1403 O O . GLN A 1 178 ? -7.029 -4.241 -12.557 1.00 57.91 178 GLN A O 1
ATOM 1408 N N . HIS A 1 179 ? -7.008 -2.513 -13.979 1.00 60.06 179 HIS A N 1
ATOM 1409 C CA . HIS A 1 179 ? -6.746 -3.330 -15.150 1.00 60.06 179 HIS A CA 1
ATOM 1410 C C . HIS A 1 179 ? -5.437 -4.109 -14.949 1.00 60.06 179 HIS A C 1
ATOM 1412 O O . HIS A 1 179 ? -4.390 -3.517 -14.678 1.00 60.06 179 HIS A O 1
ATOM 1418 N N . SER A 1 180 ? -5.498 -5.441 -15.013 1.00 70.12 180 SER A N 1
ATOM 1419 C CA . SER A 1 180 ? -4.286 -6.251 -15.109 1.00 70.12 180 SER A CA 1
ATOM 1420 C C . SER A 1 180 ? -3.633 -5.956 -16.452 1.00 70.12 180 SER A C 1
ATOM 1422 O O . SER A 1 180 ? -4.308 -5.962 -17.482 1.00 70.12 180 SER A O 1
ATOM 1424 N N . LEU A 1 181 ? -2.330 -5.683 -16.445 1.00 76.69 181 LEU A N 1
ATOM 1425 C CA . LEU A 1 181 ? -1.585 -5.539 -17.689 1.00 76.69 181 LEU A CA 1
ATOM 1426 C C . LEU A 1 181 ? -1.583 -6.875 -18.436 1.00 76.69 181 LEU A C 1
ATOM 1428 O O . LEU A 1 181 ? -1.420 -7.935 -17.823 1.00 76.69 181 LEU A O 1
ATOM 1432 N N . THR A 1 182 ? -1.753 -6.819 -19.756 1.00 82.94 182 THR A N 1
ATOM 1433 C CA . THR A 1 182 ? -1.590 -8.008 -20.596 1.00 82.94 182 THR A CA 1
ATOM 1434 C C . THR A 1 182 ? -0.114 -8.422 -20.631 1.00 82.94 182 THR A C 1
ATOM 1436 O O . THR A 1 182 ? 0.756 -7.573 -20.400 1.00 82.94 182 THR A O 1
ATOM 1439 N N . PRO A 1 183 ? 0.208 -9.692 -20.934 1.00 86.25 183 PRO A N 1
ATOM 1440 C CA . PRO A 1 183 ? 1.594 -10.124 -21.117 1.00 86.25 183 PRO A CA 1
ATOM 1441 C C . PRO A 1 183 ? 2.362 -9.261 -22.126 1.00 86.25 183 PRO A C 1
ATOM 1443 O O . PRO A 1 183 ? 3.487 -8.859 -21.850 1.00 86.25 183 PRO A O 1
ATOM 1446 N N . GLU A 1 184 ? 1.722 -8.889 -23.236 1.00 89.25 184 GLU A N 1
ATOM 1447 C CA . GLU A 1 184 ? 2.300 -8.033 -24.279 1.00 89.25 184 GLU A CA 1
ATOM 1448 C C . GLU A 1 184 ? 2.572 -6.616 -23.757 1.00 89.25 184 GLU A C 1
ATOM 1450 O O . GLU A 1 184 ? 3.581 -6.005 -24.099 1.00 89.25 184 GLU A O 1
ATOM 1455 N N . SER A 1 185 ? 1.695 -6.091 -22.892 1.00 86.31 185 SER A N 1
ATOM 1456 C CA . SER A 1 185 ? 1.905 -4.788 -22.252 1.00 86.31 185 SER A CA 1
ATOM 1457 C C . SER A 1 185 ? 3.061 -4.840 -21.255 1.00 86.31 185 SER A C 1
ATOM 1459 O O . SER A 1 185 ? 3.860 -3.913 -21.196 1.00 86.31 185 SER A O 1
ATOM 1461 N N . ILE A 1 186 ? 3.173 -5.923 -20.478 1.00 88.19 186 ILE A N 1
ATOM 1462 C CA . ILE A 1 186 ? 4.294 -6.133 -19.553 1.00 88.19 186 ILE A CA 1
ATOM 1463 C C . ILE A 1 186 ? 5.608 -6.201 -20.336 1.00 88.19 186 ILE A C 1
ATOM 1465 O O . ILE A 1 186 ? 6.565 -5.532 -19.959 1.00 88.19 186 ILE A O 1
ATOM 1469 N N . GLU A 1 187 ? 5.647 -6.957 -21.434 1.00 90.50 187 GLU A N 1
ATOM 1470 C CA . GLU A 1 187 ? 6.819 -7.051 -22.306 1.00 90.50 187 GLU A CA 1
ATOM 1471 C C . GLU A 1 187 ? 7.180 -5.693 -22.921 1.00 90.50 187 GLU A C 1
ATOM 1473 O O . GLU A 1 187 ? 8.335 -5.282 -22.851 1.00 90.50 187 GLU A O 1
ATOM 1478 N N . GLY A 1 188 ? 6.196 -4.956 -23.443 1.00 91.25 188 GLY A N 1
ATOM 1479 C CA . GLY A 1 188 ? 6.414 -3.639 -24.045 1.00 91.25 188 GLY A CA 1
ATOM 1480 C C . GLY A 1 188 ? 6.851 -2.551 -23.057 1.00 91.25 188 GLY A C 1
ATOM 1481 O O . GLY A 1 188 ? 7.546 -1.617 -23.450 1.00 91.25 188 GLY A O 1
ATOM 1482 N N . LEU A 1 189 ? 6.467 -2.659 -21.782 1.00 91.19 189 LEU A N 1
ATOM 1483 C CA . LEU A 1 189 ? 6.871 -1.727 -20.721 1.00 91.19 189 LEU A CA 1
ATOM 1484 C C . LEU A 1 189 ? 8.201 -2.115 -20.065 1.00 91.19 189 LEU A C 1
ATOM 1486 O O . LEU A 1 189 ? 8.782 -1.307 -19.339 1.00 91.19 189 LEU A O 1
ATOM 1490 N N . LYS A 1 190 ? 8.675 -3.348 -20.258 1.00 94.44 190 LYS A N 1
ATOM 1491 C CA . LYS A 1 190 ? 9.880 -3.851 -19.602 1.00 94.44 190 LYS A CA 1
ATOM 1492 C C . LYS A 1 190 ? 11.124 -3.182 -20.175 1.00 94.44 190 LYS A C 1
ATOM 1494 O O . LYS A 1 190 ? 11.455 -3.348 -21.344 1.00 94.44 190 LYS A O 1
ATOM 1499 N N . VAL A 1 191 ? 11.863 -2.492 -19.313 1.00 95.44 191 VAL A N 1
ATOM 1500 C CA . VAL A 1 191 ? 13.129 -1.837 -19.676 1.00 95.44 191 VAL A CA 1
ATOM 1501 C C . VAL A 1 191 ? 14.353 -2.625 -19.217 1.00 95.44 191 VAL A C 1
ATOM 1503 O O . VAL A 1 191 ? 15.408 -2.528 -19.839 1.00 95.44 191 VAL A O 1
ATOM 1506 N N . ALA A 1 192 ? 14.234 -3.425 -18.153 1.00 96.69 192 ALA A N 1
ATOM 1507 C CA . ALA A 1 192 ? 15.325 -4.259 -17.655 1.00 96.69 192 ALA A CA 1
ATOM 1508 C C . ALA A 1 192 ? 14.828 -5.402 -16.756 1.00 96.69 192 ALA A C 1
ATOM 1510 O O . ALA A 1 192 ? 13.713 -5.373 -16.237 1.00 96.69 192 ALA A O 1
ATOM 1511 N N . THR A 1 193 ? 15.702 -6.380 -16.515 1.00 97.62 193 THR A N 1
ATOM 1512 C CA . THR A 1 193 ? 15.607 -7.298 -15.370 1.00 97.62 193 THR A CA 1
ATOM 1513 C C . THR A 1 193 ? 16.770 -6.994 -14.433 1.00 97.62 193 THR A C 1
ATOM 1515 O O . THR A 1 193 ? 17.924 -7.021 -14.861 1.00 97.62 193 THR A O 1
ATOM 1518 N N . VAL A 1 194 ? 16.483 -6.699 -13.166 1.00 97.50 194 VAL A N 1
ATOM 1519 C CA . VAL A 1 194 ? 17.480 -6.255 -12.181 1.00 97.50 194 VAL A CA 1
ATOM 1520 C C . VAL A 1 194 ? 17.295 -6.962 -10.843 1.00 97.50 194 VAL A C 1
ATOM 1522 O O . VAL A 1 194 ? 16.171 -7.254 -10.433 1.00 97.50 194 VAL A O 1
ATOM 1525 N N . ASN A 1 195 ? 18.399 -7.211 -10.138 1.00 97.81 195 ASN A N 1
ATOM 1526 C CA . ASN A 1 195 ? 18.345 -7.584 -8.727 1.00 97.81 195 ASN A CA 1
ATOM 1527 C C . ASN A 1 195 ? 18.176 -6.303 -7.909 1.00 97.81 195 ASN A C 1
ATOM 1529 O O . ASN A 1 195 ? 19.068 -5.456 -7.898 1.00 97.81 195 ASN A O 1
ATOM 1533 N N . LEU A 1 196 ? 17.018 -6.148 -7.276 1.00 97.25 196 LEU A N 1
ATOM 1534 C CA . LEU A 1 196 ? 16.680 -4.984 -6.473 1.00 97.25 196 LEU A CA 1
ATOM 1535 C C . LEU A 1 196 ? 16.814 -5.327 -4.990 1.00 97.25 196 LEU A C 1
ATOM 1537 O O . LEU A 1 196 ? 16.124 -6.214 -4.487 1.00 97.25 196 LEU A O 1
ATOM 1541 N N . GLU A 1 197 ? 17.672 -4.592 -4.291 1.00 97.88 197 GLU A N 1
ATOM 1542 C CA . GLU A 1 197 ? 17.778 -4.657 -2.836 1.00 97.88 197 GLU A CA 1
ATOM 1543 C C . GLU A 1 197 ? 16.743 -3.741 -2.179 1.00 97.88 197 GLU A C 1
ATOM 1545 O O . GLU A 1 197 ? 16.571 -2.576 -2.548 1.00 97.88 197 GLU A O 1
ATOM 1550 N N . THR A 1 198 ? 16.059 -4.274 -1.174 1.00 96.69 198 THR A N 1
ATOM 1551 C CA . THR A 1 198 ? 15.116 -3.555 -0.318 1.00 96.69 198 THR A CA 1
ATOM 1552 C C . THR A 1 198 ? 15.324 -3.971 1.137 1.00 96.69 198 THR A C 1
ATOM 1554 O O . THR A 1 198 ? 15.943 -5.006 1.395 1.00 96.69 198 THR A O 1
ATOM 1557 N N . PRO A 1 199 ? 14.760 -3.239 2.113 1.00 97.00 199 PRO A N 1
ATOM 1558 C CA . PRO A 1 199 ? 14.744 -3.704 3.498 1.00 97.00 199 PRO A CA 1
ATOM 1559 C C . PRO A 1 199 ? 14.087 -5.082 3.694 1.00 97.00 199 PRO A C 1
ATOM 1561 O O . PRO A 1 199 ? 14.441 -5.791 4.632 1.00 97.00 199 PRO A O 1
ATOM 1564 N N . ALA A 1 200 ? 13.156 -5.475 2.816 1.00 96.31 200 ALA A N 1
ATOM 1565 C CA . ALA A 1 200 ? 12.504 -6.783 2.866 1.00 96.31 200 ALA A CA 1
ATOM 1566 C C . ALA A 1 200 ? 13.371 -7.930 2.310 1.00 96.31 200 ALA A C 1
ATOM 1568 O O . ALA A 1 200 ? 13.017 -9.093 2.490 1.00 96.31 200 ALA A O 1
ATOM 1569 N N . GLY A 1 201 ? 14.484 -7.623 1.637 1.00 96.88 201 GLY A N 1
ATOM 1570 C CA . GLY A 1 201 ? 15.349 -8.602 0.983 1.00 96.88 201 GLY A CA 1
ATOM 1571 C C . GLY A 1 201 ? 15.791 -8.169 -0.414 1.00 96.88 201 GLY A C 1
ATOM 1572 O O . GLY A 1 201 ? 15.527 -7.050 -0.860 1.00 96.88 201 GLY A O 1
ATOM 1573 N N . THR A 1 202 ? 16.479 -9.076 -1.106 1.00 97.69 202 THR A N 1
ATOM 1574 C CA . THR A 1 202 ? 16.909 -8.896 -2.501 1.00 97.69 202 THR A CA 1
ATOM 1575 C C . THR A 1 202 ? 16.012 -9.705 -3.422 1.00 97.69 202 THR A C 1
ATOM 1577 O O . THR A 1 202 ? 15.843 -10.902 -3.206 1.00 97.69 202 THR A O 1
ATOM 1580 N N . PHE A 1 203 ? 15.483 -9.066 -4.463 1.00 97.00 203 PHE A N 1
ATOM 1581 C CA . PHE A 1 203 ? 14.518 -9.670 -5.378 1.00 97.00 203 PHE A CA 1
ATOM 1582 C C . PHE A 1 203 ? 14.998 -9.564 -6.821 1.00 97.00 203 PHE A C 1
ATOM 1584 O O . PHE A 1 203 ? 15.453 -8.502 -7.252 1.00 97.00 203 PHE A O 1
ATOM 1591 N N . LYS A 1 204 ? 14.846 -10.637 -7.602 1.00 97.50 204 LYS A N 1
ATOM 1592 C CA . LYS A 1 204 ? 15.004 -10.560 -9.057 1.00 97.50 204 LYS A CA 1
ATOM 1593 C C . LYS A 1 204 ? 13.723 -9.979 -9.647 1.00 97.50 204 LYS A C 1
ATOM 1595 O O . LYS A 1 204 ? 12.676 -10.617 -9.611 1.00 97.50 204 LYS A O 1
ATOM 1600 N N . THR A 1 205 ? 13.814 -8.772 -10.185 1.00 96.25 205 THR A N 1
ATOM 1601 C CA . THR A 1 205 ? 12.657 -7.983 -10.616 1.00 96.25 205 THR A CA 1
ATOM 1602 C C . THR A 1 205 ? 12.708 -7.662 -12.098 1.00 96.25 205 THR A C 1
ATOM 1604 O O . THR A 1 205 ? 13.782 -7.425 -12.653 1.00 96.25 205 THR A O 1
ATOM 1607 N N . ASP A 1 206 ? 11.538 -7.590 -12.718 1.00 94.88 206 ASP A N 1
ATOM 1608 C CA . ASP A 1 206 ? 11.360 -6.906 -13.990 1.00 94.88 206 ASP A CA 1
ATOM 1609 C C . ASP A 1 206 ? 11.016 -5.443 -13.719 1.00 94.88 206 ASP A C 1
ATOM 1611 O O . ASP A 1 206 ? 10.044 -5.134 -13.025 1.00 94.88 206 ASP A O 1
ATOM 1615 N N . HIS A 1 207 ? 11.847 -4.545 -14.245 1.00 95.12 207 HIS A N 1
ATOM 1616 C CA . HIS A 1 207 ? 11.625 -3.108 -14.198 1.00 95.12 207 HIS A CA 1
ATOM 1617 C C . HIS A 1 207 ? 10.769 -2.716 -15.397 1.00 95.12 207 HIS A C 1
ATOM 1619 O O . HIS A 1 207 ? 11.211 -2.804 -16.545 1.00 95.12 207 HIS A O 1
ATOM 1625 N N . LEU A 1 208 ? 9.536 -2.310 -15.113 1.00 91.69 208 LEU A N 1
ATOM 1626 C CA . LEU A 1 208 ? 8.588 -1.773 -16.075 1.00 91.69 208 LEU A CA 1
ATOM 1627 C C . LEU A 1 208 ? 8.573 -0.247 -15.978 1.00 91.69 208 LEU A C 1
ATOM 1629 O O . LEU A 1 208 ? 8.563 0.297 -14.873 1.00 91.69 208 LEU A O 1
ATOM 1633 N N . GLN A 1 209 ? 8.516 0.436 -17.116 1.00 90.31 209 GLN A N 1
ATOM 1634 C CA . GLN A 1 209 ? 8.447 1.890 -17.192 1.00 90.31 209 GLN A CA 1
ATOM 1635 C C . GLN A 1 209 ? 7.356 2.325 -18.174 1.00 90.31 209 GLN A C 1
ATOM 1637 O O . GLN A 1 209 ? 7.299 1.842 -19.303 1.00 90.31 209 GLN A O 1
ATOM 1642 N N . SER A 1 210 ? 6.490 3.250 -17.754 1.00 85.75 210 SER A N 1
ATOM 1643 C CA . SER A 1 210 ? 5.516 3.876 -18.652 1.00 85.75 210 SER A CA 1
ATOM 1644 C C . SER A 1 210 ? 6.173 4.889 -19.588 1.00 85.75 210 SER A C 1
ATOM 1646 O O . SER A 1 210 ? 7.230 5.443 -19.296 1.00 85.75 210 SER A O 1
ATOM 1648 N N . GLY A 1 211 ? 5.490 5.219 -20.686 1.00 76.69 211 GLY A N 1
ATOM 1649 C CA . GLY A 1 211 ? 5.849 6.390 -21.487 1.00 76.69 211 GLY A CA 1
ATOM 1650 C C . GLY A 1 211 ? 5.716 7.705 -20.702 1.00 76.69 211 GLY A C 1
ATOM 1651 O O . GLY A 1 211 ? 4.996 7.781 -19.704 1.00 76.69 211 GLY A O 1
ATOM 1652 N N . ASN A 1 212 ? 6.384 8.751 -21.197 1.00 67.56 212 ASN A N 1
ATOM 1653 C CA . ASN A 1 212 ? 6.353 10.110 -20.648 1.00 67.56 212 ASN A CA 1
ATOM 1654 C C . ASN A 1 212 ? 5.193 10.918 -21.251 1.00 67.56 212 ASN A C 1
ATOM 1656 O O . ASN A 1 212 ? 5.401 11.771 -22.112 1.00 67.56 212 ASN A O 1
ATOM 1660 N N . ALA A 1 213 ? 3.957 10.666 -20.820 1.00 55.72 213 ALA A N 1
ATOM 1661 C CA . ALA A 1 213 ? 2.781 11.408 -21.293 1.00 55.72 213 ALA A CA 1
ATOM 1662 C C . ALA A 1 213 ? 2.611 12.767 -20.572 1.00 55.72 213 ALA A C 1
ATOM 1664 O O . ALA A 1 213 ? 1.553 13.069 -20.029 1.00 55.72 213 ALA A O 1
ATOM 1665 N N . GLY A 1 214 ? 3.674 13.581 -20.513 1.00 54.16 214 GLY A N 1
ATOM 1666 C CA . GLY A 1 214 ? 3.655 14.949 -19.963 1.00 54.16 214 GLY A CA 1
ATOM 1667 C C . GLY A 1 214 ? 3.650 15.083 -18.432 1.00 54.16 214 GLY A C 1
ATOM 1668 O O . GLY A 1 214 ? 3.862 16.181 -17.927 1.00 54.16 214 GLY A O 1
ATOM 1669 N N . HIS A 1 215 ? 3.466 13.985 -17.696 1.00 58.97 215 HIS A N 1
ATOM 1670 C CA . HIS A 1 215 ? 3.432 13.950 -16.224 1.00 58.97 215 HIS A CA 1
ATOM 1671 C C . HIS A 1 215 ? 4.572 13.120 -15.611 1.00 58.97 215 HIS A C 1
ATOM 1673 O O . HIS A 1 215 ? 4.559 12.803 -14.419 1.00 58.97 215 HIS A O 1
ATOM 1679 N N . GLY A 1 216 ? 5.570 12.786 -16.434 1.00 75.19 216 GLY A N 1
ATOM 1680 C CA . GLY A 1 216 ? 6.686 11.933 -16.050 1.00 75.19 216 GLY A CA 1
ATOM 1681 C C . GLY A 1 216 ? 6.472 10.446 -16.343 1.00 75.19 216 GLY A C 1
ATOM 1682 O O . GLY A 1 216 ? 5.483 10.067 -16.974 1.00 75.19 216 GLY A O 1
ATOM 1683 N N . ALA A 1 217 ? 7.414 9.616 -15.894 1.00 83.44 217 ALA A N 1
ATOM 1684 C CA . ALA A 1 217 ? 7.379 8.165 -16.044 1.00 83.44 217 ALA A CA 1
ATOM 1685 C C . ALA A 1 217 ? 6.993 7.491 -14.726 1.00 83.44 217 ALA A C 1
ATOM 1687 O O . ALA A 1 217 ? 7.561 7.778 -13.669 1.00 83.44 217 ALA A O 1
ATOM 1688 N N . LEU A 1 218 ? 6.075 6.533 -14.801 1.00 85.62 218 LEU A N 1
ATOM 1689 C CA . LEU A 1 218 ? 5.812 5.592 -13.724 1.00 85.62 218 LEU A CA 1
ATOM 1690 C C . LEU A 1 218 ? 6.727 4.384 -13.875 1.00 85.62 218 LEU A C 1
ATOM 1692 O O . LEU A 1 218 ? 6.927 3.877 -14.978 1.00 85.62 218 LEU A O 1
ATOM 1696 N N . ASN A 1 219 ? 7.276 3.928 -12.757 1.00 89.94 219 ASN A N 1
ATOM 1697 C CA . ASN A 1 219 ? 8.198 2.809 -12.708 1.00 89.94 219 ASN A CA 1
ATOM 1698 C C . ASN A 1 219 ? 7.700 1.762 -11.718 1.00 89.94 219 ASN A C 1
ATOM 1700 O O . ASN A 1 219 ? 7.378 2.090 -10.575 1.00 89.94 219 ASN A O 1
ATOM 1704 N N . TRP A 1 220 ? 7.715 0.501 -12.137 1.00 90.94 220 TRP A N 1
ATOM 1705 C CA . TRP A 1 220 ? 7.370 -0.649 -11.310 1.00 90.94 220 TRP A CA 1
ATOM 1706 C C . TRP A 1 220 ? 8.500 -1.664 -11.336 1.00 90.94 220 TRP A C 1
ATOM 1708 O O . TRP A 1 220 ? 8.999 -2.005 -12.402 1.00 90.94 220 TRP A O 1
ATOM 1718 N N . TRP A 1 221 ? 8.855 -2.201 -10.176 1.00 93.31 221 TRP A N 1
ATOM 1719 C CA . TRP A 1 221 ? 9.713 -3.376 -10.076 1.00 93.31 221 TRP A CA 1
ATOM 1720 C C . TRP A 1 221 ? 8.857 -4.530 -9.598 1.00 93.31 221 TRP A C 1
ATOM 1722 O O . TRP A 1 221 ? 8.410 -4.529 -8.447 1.00 93.31 221 TRP A O 1
ATOM 1732 N N . ILE A 1 222 ? 8.596 -5.476 -10.498 1.00 91.31 222 ILE A N 1
ATOM 1733 C CA . ILE A 1 222 ? 7.702 -6.601 -10.239 1.00 91.31 222 ILE A CA 1
ATOM 1734 C C . ILE A 1 222 ? 8.463 -7.923 -10.153 1.00 91.31 222 ILE A C 1
ATOM 1736 O O . ILE A 1 222 ? 9.407 -8.163 -10.901 1.00 91.31 222 ILE A O 1
ATOM 1740 N N . VAL A 1 223 ? 8.025 -8.796 -9.253 1.00 91.06 223 VAL A N 1
ATOM 1741 C CA . VAL A 1 223 ? 8.416 -10.210 -9.168 1.00 91.06 223 VAL A CA 1
ATOM 1742 C C . VAL A 1 223 ? 7.304 -11.089 -9.739 1.00 91.06 223 VAL A C 1
ATOM 1744 O O . VAL A 1 223 ? 6.243 -10.597 -10.128 1.00 91.06 223 VAL A O 1
ATOM 1747 N N . GLU A 1 224 ? 7.509 -12.403 -9.803 1.00 85.06 224 GLU A N 1
ATOM 1748 C CA . GLU A 1 224 ? 6.462 -13.329 -10.252 1.00 85.06 224 GLU A CA 1
ATOM 1749 C C . GLU A 1 224 ? 5.486 -13.723 -9.141 1.00 85.06 224 GLU A C 1
ATOM 1751 O O . GLU A 1 224 ? 4.275 -13.640 -9.347 1.00 85.06 224 GLU A O 1
ATOM 1756 N N . ARG A 1 225 ? 5.978 -14.178 -7.979 1.00 83.31 225 ARG A N 1
ATOM 1757 C CA . ARG A 1 225 ? 5.117 -14.683 -6.885 1.00 83.31 225 ARG A CA 1
ATOM 1758 C C . ARG A 1 225 ? 5.642 -14.469 -5.465 1.00 83.31 225 ARG A C 1
ATOM 1760 O O . ARG A 1 225 ? 4.880 -14.666 -4.531 1.00 83.31 225 ARG A O 1
ATOM 1767 N N . GLU A 1 226 ? 6.907 -14.094 -5.289 1.00 86.44 226 GLU A N 1
ATOM 1768 C CA . GLU A 1 226 ? 7.562 -14.056 -3.967 1.00 86.44 226 GLU A CA 1
ATOM 1769 C C . GLU A 1 226 ? 6.929 -13.052 -2.994 1.00 86.44 226 GLU A C 1
ATOM 1771 O O . GLU A 1 226 ? 6.959 -13.254 -1.782 1.00 86.44 226 GLU A O 1
ATOM 1776 N N . VAL A 1 227 ? 6.338 -11.983 -3.529 1.00 90.62 227 VAL A N 1
ATOM 1777 C CA . VAL A 1 227 ? 5.722 -10.907 -2.754 1.00 90.62 227 VAL A CA 1
ATOM 1778 C C . VAL A 1 227 ? 4.231 -10.848 -3.085 1.00 90.62 227 VAL A C 1
ATOM 1780 O O . VAL A 1 227 ? 3.890 -10.789 -4.274 1.00 90.62 227 VAL A O 1
ATOM 1783 N N . PRO A 1 228 ? 3.334 -10.826 -2.079 1.00 89.06 228 PRO A N 1
ATOM 1784 C CA . PRO A 1 228 ? 1.913 -10.605 -2.305 1.00 89.06 228 PRO A CA 1
ATOM 1785 C C . PRO A 1 228 ? 1.694 -9.314 -3.093 1.00 89.06 228 PRO A C 1
ATOM 1787 O O . PRO A 1 228 ? 2.232 -8.255 -2.776 1.00 89.06 228 PRO A O 1
ATOM 1790 N N . GLY A 1 229 ? 0.941 -9.411 -4.181 1.00 83.31 229 GLY A N 1
ATOM 1791 C CA . GLY A 1 229 ? 0.728 -8.286 -5.082 1.00 83.31 229 GLY A CA 1
ATOM 1792 C C . GLY A 1 229 ? 1.902 -7.943 -6.005 1.00 83.31 229 GLY A C 1
ATOM 1793 O O . GLY A 1 229 ? 1.843 -6.915 -6.675 1.00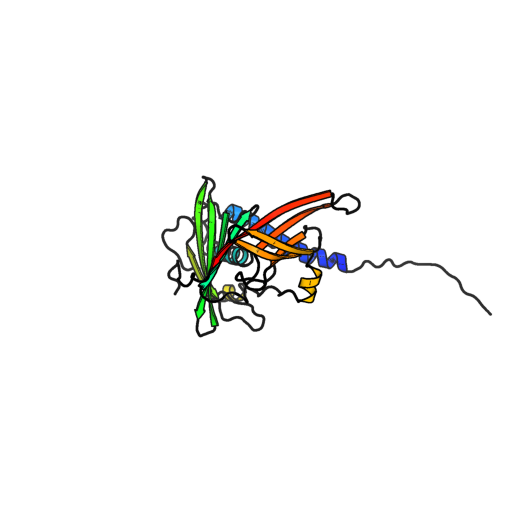 83.31 229 GLY A O 1
ATOM 1794 N N . ARG A 1 230 ? 2.961 -8.767 -6.034 1.00 88.00 230 ARG A N 1
ATOM 1795 C CA . ARG A 1 230 ? 4.104 -8.774 -6.971 1.00 88.00 230 ARG A CA 1
ATOM 1796 C C . ARG A 1 230 ? 4.971 -7.533 -7.084 1.00 88.00 230 ARG A C 1
ATOM 1798 O O . ARG A 1 230 ? 6.010 -7.614 -7.723 1.00 88.00 230 ARG A O 1
ATOM 1805 N N . VAL A 1 231 ? 4.593 -6.403 -6.519 1.00 88.75 231 VAL A N 1
ATOM 1806 C CA . VAL A 1 231 ? 5.404 -5.187 -6.580 1.00 88.75 231 VAL A CA 1
ATOM 1807 C C . VAL A 1 231 ? 6.445 -5.236 -5.461 1.00 88.75 231 VAL A C 1
ATOM 1809 O O . VAL A 1 231 ? 6.177 -5.714 -4.366 1.00 88.75 231 VAL A O 1
ATOM 1812 N N . VAL A 1 232 ? 7.649 -4.749 -5.733 1.00 92.19 232 VAL A N 1
ATOM 1813 C CA . VAL A 1 232 ? 8.726 -4.595 -4.738 1.00 92.19 232 VAL A CA 1
ATOM 1814 C C . VAL A 1 232 ? 9.108 -3.125 -4.584 1.00 92.19 232 VAL A C 1
ATOM 1816 O O . VAL A 1 232 ? 9.503 -2.673 -3.510 1.00 92.19 232 VAL A O 1
ATOM 1819 N N . LYS A 1 233 ? 8.943 -2.347 -5.652 1.00 91.88 233 LYS A N 1
ATOM 1820 C CA . LYS A 1 233 ? 9.149 -0.904 -5.655 1.00 91.88 233 LYS A CA 1
ATOM 1821 C C . LYS A 1 233 ? 8.245 -0.250 -6.689 1.00 91.88 233 LYS A C 1
ATOM 1823 O O . LYS A 1 233 ? 7.982 -0.827 -7.745 1.00 91.88 233 LYS A O 1
ATOM 1828 N N . TYR A 1 234 ? 7.813 0.964 -6.381 1.00 87.56 234 TYR A N 1
ATOM 1829 C CA . TYR A 1 234 ? 7.075 1.844 -7.273 1.00 87.56 234 TYR A CA 1
ATOM 1830 C C . TYR A 1 234 ? 7.621 3.267 -7.158 1.00 87.56 234 TYR A C 1
ATOM 1832 O O . TYR A 1 234 ? 7.935 3.720 -6.057 1.00 87.56 234 TYR A O 1
ATOM 1840 N N . SER A 1 235 ? 7.747 3.984 -8.269 1.00 87.81 235 SER A N 1
ATOM 1841 C CA . SER A 1 235 ? 8.126 5.398 -8.240 1.00 87.81 235 SER A CA 1
ATOM 1842 C C . SER A 1 235 ? 7.552 6.174 -9.411 1.00 87.81 235 SER A C 1
ATOM 1844 O O . SER A 1 235 ? 7.314 5.621 -10.484 1.00 87.81 235 SER A O 1
ATOM 1846 N N . GLN A 1 236 ? 7.397 7.478 -9.209 1.00 84.62 236 GLN A N 1
ATOM 1847 C CA . GLN A 1 236 ? 7.144 8.432 -10.281 1.00 84.62 236 GLN A CA 1
ATOM 1848 C C . GLN A 1 236 ? 8.368 9.320 -10.460 1.00 84.62 236 GLN A C 1
ATOM 1850 O O . GLN A 1 236 ? 8.893 9.876 -9.496 1.00 84.62 236 GLN A O 1
ATOM 1855 N N . GLU A 1 237 ? 8.814 9.447 -11.701 1.00 85.69 237 GLU A N 1
ATOM 1856 C CA . GLU A 1 237 ? 9.870 10.368 -12.098 1.00 85.69 237 GLU A CA 1
ATOM 1857 C C . GLU A 1 237 ? 9.251 11.525 -12.866 1.00 85.69 237 GLU A C 1
ATOM 1859 O O . GLU A 1 237 ? 8.555 11.285 -13.845 1.00 85.69 237 GLU A O 1
ATOM 1864 N N . SER A 1 238 ? 9.513 12.767 -12.469 1.00 82.88 238 SER A N 1
ATOM 1865 C CA . SER A 1 238 ? 9.284 13.924 -13.325 1.00 82.88 238 SER A CA 1
ATOM 1866 C C . SER A 1 238 ? 10.429 14.023 -14.328 1.00 82.88 238 SER A C 1
ATOM 1868 O O . SER A 1 238 ? 11.582 13.697 -14.031 1.00 82.88 238 SER A O 1
ATOM 1870 N N . VAL A 1 239 ? 10.104 14.459 -15.542 1.00 78.25 239 VAL A N 1
ATOM 1871 C CA . VAL A 1 239 ? 11.087 14.687 -16.599 1.00 78.25 239 VAL A CA 1
ATOM 1872 C C . VAL A 1 239 ? 10.932 16.127 -17.062 1.00 78.25 239 VAL A C 1
ATOM 1874 O O . VAL A 1 239 ? 9.888 16.480 -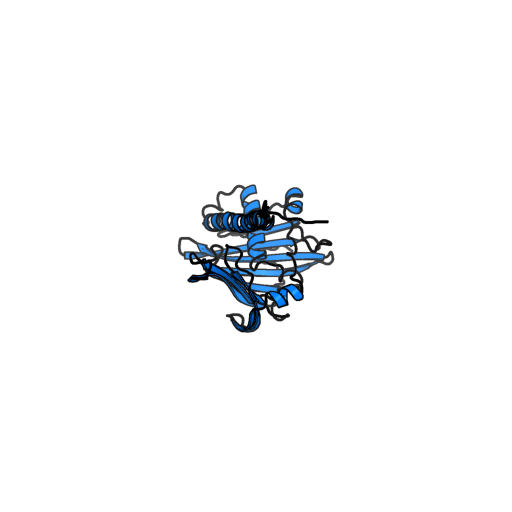17.610 1.00 78.25 239 VAL A O 1
ATOM 1877 N N . ASP A 1 240 ? 11.952 16.952 -16.824 1.00 79.06 240 ASP A N 1
ATOM 1878 C CA . ASP A 1 240 ? 12.033 18.287 -17.424 1.00 79.06 240 ASP A CA 1
ATOM 1879 C C . ASP A 1 240 ? 12.472 18.117 -18.879 1.00 79.06 240 ASP A C 1
ATOM 1881 O O . ASP A 1 240 ? 13.459 17.423 -19.145 1.00 79.06 240 ASP A O 1
ATOM 1885 N N . LEU A 1 241 ? 11.736 18.709 -19.817 1.00 79.88 241 LEU A N 1
ATOM 1886 C CA . LEU A 1 241 ? 12.041 18.643 -21.246 1.00 79.88 241 LEU A CA 1
ATOM 1887 C C . LEU A 1 241 ? 12.609 19.987 -21.709 1.00 79.88 241 LEU A C 1
ATOM 1889 O O . LEU A 1 241 ? 12.142 21.046 -21.291 1.00 79.88 241 LEU A O 1
ATOM 1893 N N . ASP A 1 242 ? 13.613 19.957 -22.580 1.00 80.50 242 ASP A N 1
ATOM 1894 C CA . ASP A 1 242 ? 14.080 21.157 -23.269 1.00 80.50 242 ASP A CA 1
ATOM 1895 C C . ASP A 1 242 ? 13.076 21.635 -24.339 1.00 80.50 242 ASP A C 1
ATOM 1897 O O . ASP A 1 242 ? 12.027 21.026 -24.572 1.00 80.50 242 ASP A O 1
ATOM 1901 N N . ALA A 1 243 ? 13.385 22.764 -24.987 1.00 81.06 243 ALA A N 1
ATOM 1902 C CA . ALA A 1 243 ? 12.527 23.362 -26.012 1.00 81.06 243 ALA A CA 1
ATOM 1903 C C . ALA A 1 243 ? 12.312 22.455 -27.241 1.00 81.06 243 ALA A C 1
ATOM 1905 O O . ALA A 1 243 ? 11.326 22.634 -27.956 1.00 81.06 243 ALA A O 1
ATOM 1906 N N . ASP A 1 244 ? 13.200 21.481 -27.452 1.00 81.81 244 ASP A N 1
ATOM 1907 C CA . ASP A 1 244 ? 13.153 20.512 -28.545 1.00 81.81 244 ASP A CA 1
ATOM 1908 C C . ASP A 1 244 ? 12.466 19.196 -28.122 1.00 81.81 244 ASP A C 1
ATOM 1910 O O . ASP A 1 244 ? 12.321 18.274 -28.926 1.00 81.81 244 ASP A O 1
ATOM 1914 N N . GLY A 1 245 ? 11.997 19.109 -26.870 1.00 71.81 245 GLY A N 1
ATOM 1915 C CA . GLY A 1 245 ? 11.307 17.948 -26.314 1.00 71.81 245 GLY A CA 1
ATOM 1916 C C . GLY A 1 245 ? 12.234 16.850 -25.787 1.00 71.81 245 GLY A C 1
ATOM 1917 O O . GLY A 1 245 ? 11.754 15.752 -25.495 1.00 71.81 245 GLY A O 1
ATOM 1918 N N . ASN A 1 246 ? 13.538 17.108 -25.644 1.00 78.25 246 ASN A N 1
ATOM 1919 C CA . ASN A 1 246 ? 14.483 16.137 -25.096 1.00 78.25 246 ASN A CA 1
ATOM 1920 C C . ASN A 1 246 ? 14.553 16.221 -23.562 1.00 78.25 246 ASN A C 1
ATOM 1922 O O . ASN A 1 246 ? 14.493 17.315 -23.000 1.00 78.25 246 ASN A O 1
ATOM 1926 N N . PRO A 1 247 ? 14.744 15.093 -22.853 1.00 73.81 247 PRO A N 1
ATOM 1927 C CA . PRO A 1 247 ? 14.940 15.092 -21.404 1.00 73.81 247 PRO A CA 1
ATOM 1928 C C . PRO A 1 247 ? 16.177 15.890 -20.973 1.00 73.81 247 PRO A C 1
ATOM 1930 O O . PRO A 1 247 ? 17.306 15.518 -21.288 1.00 73.81 247 PRO A O 1
ATOM 1933 N N . LYS A 1 248 ? 15.964 16.947 -20.191 1.00 81.88 248 LYS A N 1
ATOM 1934 C CA . LYS A 1 248 ? 17.000 17.794 -19.590 1.00 81.88 248 LYS A CA 1
ATOM 1935 C C . LYS A 1 248 ? 17.372 17.340 -18.180 1.00 81.88 248 LYS A C 1
ATOM 1937 O O . LYS A 1 248 ? 18.544 17.366 -17.810 1.00 81.88 248 LYS A O 1
ATOM 1942 N N . SER A 1 249 ? 16.391 16.913 -17.390 1.00 80.44 249 SER A N 1
ATOM 1943 C CA . SER A 1 249 ? 16.609 16.323 -16.068 1.00 80.44 249 SER A CA 1
ATOM 1944 C C . SER A 1 249 ? 15.535 15.288 -15.745 1.00 80.44 249 SER A C 1
ATOM 1946 O O . SER A 1 249 ? 14.465 15.261 -16.356 1.00 80.44 249 SER A O 1
ATOM 1948 N N . ARG A 1 250 ? 15.849 14.410 -14.789 1.00 82.88 250 ARG A N 1
ATOM 1949 C CA . ARG A 1 250 ? 14.899 13.475 -14.187 1.00 82.88 250 ARG A CA 1
ATOM 1950 C C . ARG A 1 250 ? 14.988 13.599 -12.679 1.00 82.88 250 ARG A C 1
ATOM 1952 O O . ARG A 1 250 ? 16.091 13.574 -12.134 1.00 82.88 250 ARG A O 1
ATOM 1959 N N . GLU A 1 251 ? 13.847 13.709 -12.023 1.00 84.81 251 GLU A N 1
ATOM 1960 C CA . GLU A 1 251 ? 13.757 13.767 -10.568 1.00 84.81 251 GLU A CA 1
ATOM 1961 C C . GLU A 1 251 ? 12.706 12.771 -10.089 1.00 84.81 251 GLU A C 1
ATOM 1963 O O . GLU A 1 251 ? 11.625 12.657 -10.660 1.00 84.81 251 GLU A O 1
ATOM 1968 N N . THR A 1 252 ? 13.014 12.015 -9.039 1.00 85.81 252 THR A N 1
ATOM 1969 C CA . THR A 1 252 ? 12.021 11.143 -8.409 1.00 85.81 252 THR A CA 1
ATOM 1970 C C . THR A 1 252 ? 11.072 11.994 -7.571 1.00 85.81 252 THR A C 1
ATOM 1972 O O . THR A 1 252 ? 11.473 12.519 -6.538 1.00 85.81 252 THR A O 1
ATOM 1975 N N . VAL A 1 253 ? 9.813 12.096 -8.000 1.00 83.62 253 VAL A N 1
ATOM 1976 C CA . VAL A 1 253 ? 8.756 12.842 -7.296 1.00 83.62 253 VAL A CA 1
ATOM 1977 C C . VAL A 1 253 ? 8.370 12.114 -6.015 1.00 83.62 253 VAL A C 1
ATOM 1979 O O . VAL A 1 253 ? 8.327 12.703 -4.939 1.00 83.62 253 VAL A O 1
ATOM 1982 N N . TYR A 1 254 ? 8.129 10.810 -6.124 1.00 81.88 254 TYR A N 1
ATOM 1983 C CA . TYR A 1 254 ? 7.931 9.947 -4.971 1.00 81.88 254 TYR A CA 1
ATOM 1984 C C . TYR A 1 254 ? 8.412 8.532 -5.259 1.00 81.88 254 TYR A C 1
ATOM 1986 O O . TYR A 1 254 ? 8.509 8.086 -6.408 1.00 81.88 254 TYR A O 1
ATOM 1994 N N . GLN A 1 255 ? 8.671 7.802 -4.181 1.00 87.62 255 GLN A N 1
ATOM 1995 C CA . GLN A 1 255 ? 9.087 6.414 -4.211 1.00 87.62 255 GLN A CA 1
ATOM 1996 C C . GLN A 1 255 ? 8.445 5.646 -3.063 1.00 87.62 255 GLN A C 1
ATOM 1998 O O . GLN A 1 255 ? 8.427 6.098 -1.923 1.00 87.62 255 GLN A O 1
ATOM 2003 N N . VAL A 1 256 ? 7.993 4.441 -3.368 1.00 87.31 256 VAL A N 1
ATOM 2004 C CA . VAL A 1 256 ? 7.492 3.471 -2.409 1.00 87.31 256 VAL A CA 1
ATOM 2005 C C . VAL A 1 256 ? 8.324 2.201 -2.548 1.00 87.31 256 VAL A C 1
ATOM 2007 O O . VAL A 1 256 ? 8.434 1.650 -3.644 1.00 87.31 256 VAL A O 1
ATOM 2010 N N . THR A 1 257 ? 8.907 1.728 -1.450 1.00 92.56 257 THR A N 1
ATOM 2011 C CA . THR A 1 257 ? 9.784 0.549 -1.434 1.00 92.56 257 THR A CA 1
ATOM 2012 C C . THR A 1 257 ? 9.274 -0.477 -0.434 1.00 92.56 257 THR A C 1
ATOM 2014 O O . THR A 1 257 ? 8.898 -0.126 0.682 1.00 92.56 257 THR A O 1
ATOM 2017 N N . LEU A 1 258 ? 9.277 -1.757 -0.810 1.00 93.19 258 LEU A N 1
ATOM 2018 C CA . LEU A 1 258 ? 8.868 -2.843 0.072 1.00 93.19 258 LEU A CA 1
ATOM 2019 C C . LEU A 1 258 ? 9.763 -2.892 1.316 1.00 93.19 258 LEU A C 1
ATOM 2021 O O . LEU A 1 258 ? 10.972 -3.105 1.242 1.00 93.19 258 LEU A O 1
ATOM 2025 N N . LEU A 1 259 ? 9.145 -2.689 2.473 1.00 94.56 259 LEU A N 1
ATOM 2026 C CA . LEU A 1 259 ? 9.791 -2.707 3.780 1.00 94.56 259 LEU A CA 1
ATOM 2027 C C . LEU A 1 259 ? 9.714 -4.098 4.415 1.00 94.56 259 LEU A C 1
ATOM 2029 O O . LEU A 1 259 ? 10.667 -4.540 5.051 1.00 94.56 259 LEU A O 1
ATOM 2033 N N . LYS A 1 260 ? 8.576 -4.787 4.260 1.00 95.69 260 LYS A N 1
ATOM 2034 C CA . LYS A 1 260 ? 8.340 -6.139 4.790 1.00 95.69 260 LYS A CA 1
ATOM 2035 C C . LYS A 1 260 ? 7.193 -6.822 4.040 1.00 95.69 260 LYS A C 1
ATOM 2037 O O . LYS A 1 260 ? 6.278 -6.145 3.585 1.00 95.69 260 LYS A O 1
ATOM 2042 N N . HIS A 1 261 ? 7.181 -8.148 3.985 1.00 95.25 261 HIS A N 1
ATOM 2043 C CA . HIS A 1 261 ? 5.995 -8.940 3.648 1.00 95.25 261 HIS A CA 1
ATOM 2044 C C . HIS A 1 261 ? 5.932 -10.203 4.521 1.00 95.25 261 HIS A C 1
ATOM 2046 O O . HIS A 1 261 ? 6.905 -10.530 5.205 1.00 95.25 261 HIS A O 1
ATOM 2052 N N . GLY A 1 262 ? 4.790 -10.886 4.536 1.00 95.50 262 GLY A N 1
ATOM 2053 C CA . GLY A 1 262 ? 4.598 -12.121 5.301 1.00 95.50 262 GLY A CA 1
ATOM 2054 C C . GLY A 1 262 ? 3.177 -12.663 5.184 1.00 95.50 262 GLY A C 1
ATOM 2055 O O . GLY A 1 262 ? 2.417 -12.181 4.347 1.00 95.50 262 GLY A O 1
ATOM 2056 N N . ASN A 1 263 ? 2.842 -13.668 5.998 1.00 96.25 263 ASN A N 1
ATOM 2057 C CA . ASN A 1 263 ? 1.606 -14.458 5.908 1.00 96.25 263 ASN A CA 1
ATOM 2058 C C . ASN A 1 263 ? 0.923 -14.747 7.264 1.00 96.25 263 ASN A C 1
ATOM 2060 O O . ASN A 1 263 ? 0.114 -15.666 7.370 1.00 96.25 263 ASN A O 1
ATOM 2064 N N . ASP A 1 264 ? 1.241 -13.974 8.301 1.00 96.44 264 ASP A N 1
ATOM 2065 C CA . ASP A 1 264 ? 0.757 -14.141 9.677 1.00 96.44 264 ASP A CA 1
ATOM 2066 C C . ASP A 1 264 ? -0.257 -13.065 10.117 1.00 96.44 264 ASP A C 1
ATOM 2068 O O . ASP A 1 264 ? -0.666 -13.019 11.278 1.00 96.44 264 ASP A O 1
ATOM 2072 N N . ALA A 1 265 ? -0.717 -12.204 9.207 1.00 96.25 265 ALA A N 1
ATOM 2073 C CA . ALA A 1 265 ? -1.695 -11.158 9.496 1.00 96.25 265 ALA A CA 1
ATOM 2074 C C . ALA A 1 265 ? -3.135 -11.705 9.510 1.00 96.25 265 ALA A C 1
ATOM 2076 O O . ALA A 1 265 ? -3.971 -11.269 8.732 1.00 96.25 265 ALA A O 1
ATOM 2077 N N . THR A 1 266 ? -3.443 -12.664 10.384 1.00 95.00 266 THR A N 1
ATOM 2078 C CA . THR A 1 266 ? -4.740 -13.375 10.394 1.00 95.00 266 THR A CA 1
ATOM 2079 C C . THR A 1 266 ? -5.757 -12.833 11.401 1.00 95.00 266 THR A C 1
ATOM 2081 O O . THR A 1 266 ? -6.916 -13.244 11.394 1.00 95.00 266 THR A O 1
ATOM 2084 N N . ALA A 1 267 ? -5.341 -11.931 12.291 1.00 95.94 267 ALA A N 1
ATOM 2085 C CA . ALA A 1 267 ? -6.182 -11.389 13.353 1.00 95.94 267 ALA A CA 1
ATOM 2086 C C . ALA A 1 267 ? -6.584 -9.935 13.086 1.00 95.94 267 ALA A C 1
ATOM 2088 O O . ALA A 1 267 ? -5.791 -9.126 12.589 1.00 95.94 267 ALA A O 1
ATOM 2089 N N . SER A 1 268 ? -7.806 -9.598 13.494 1.00 96.44 268 SER A N 1
ATOM 2090 C CA . SER A 1 268 ? -8.255 -8.213 13.579 1.00 96.44 268 SER A CA 1
ATOM 2091 C C . SER A 1 268 ? -7.515 -7.474 14.700 1.00 96.44 268 SER A C 1
ATOM 2093 O O . SER A 1 268 ? -7.449 -7.942 15.837 1.00 96.44 268 SER A O 1
ATOM 2095 N N . LYS A 1 269 ? -6.996 -6.282 14.396 1.00 95.75 269 LYS A N 1
ATOM 2096 C CA . LYS A 1 269 ? -6.497 -5.316 15.386 1.00 95.75 269 LYS A CA 1
ATOM 2097 C C . LYS A 1 269 ? -7.619 -4.465 15.984 1.00 95.75 269 LYS A C 1
ATOM 2099 O O . LYS A 1 269 ? -7.417 -3.847 17.027 1.00 95.75 269 LYS A O 1
ATOM 2104 N N . LEU A 1 270 ? -8.782 -4.406 15.328 1.00 96.00 270 LEU A N 1
ATOM 2105 C CA . LEU A 1 270 ? -9.909 -3.541 15.706 1.00 96.00 270 LEU A CA 1
ATOM 2106 C C . LEU A 1 270 ? -11.122 -4.297 16.280 1.00 96.00 270 LEU A C 1
ATOM 2108 O O . LEU A 1 270 ? -12.157 -3.672 16.543 1.00 96.00 270 LEU A O 1
ATOM 2112 N N . GLY A 1 271 ? -11.019 -5.618 16.460 1.00 93.88 271 GLY A N 1
ATOM 2113 C CA . GLY A 1 271 ? -12.124 -6.487 16.882 1.00 93.88 271 GLY A CA 1
ATOM 2114 C C . GLY A 1 271 ? -13.273 -6.513 15.869 1.00 93.88 271 GLY A C 1
ATOM 2115 O O . GLY A 1 271 ? -14.436 -6.368 16.240 1.00 93.88 271 GLY A O 1
ATOM 2116 N N . ALA A 1 272 ? -12.949 -6.569 14.577 1.00 89.38 272 ALA A N 1
ATOM 2117 C CA . ALA A 1 272 ? -13.912 -6.498 13.485 1.00 89.38 272 ALA A CA 1
ATOM 2118 C C . ALA A 1 272 ? -14.674 -7.813 13.248 1.00 89.38 272 ALA A C 1
ATOM 2120 O O . ALA A 1 272 ? -15.830 -7.759 12.809 1.00 89.38 272 ALA A O 1
ATOM 2121 N N . PHE A 1 273 ? -14.051 -8.950 13.565 1.00 88.56 273 PHE A N 1
ATOM 2122 C CA . PHE A 1 273 ? -14.577 -10.309 13.451 1.00 88.56 273 PHE A CA 1
ATOM 2123 C C . PHE A 1 273 ? -13.958 -11.221 14.516 1.00 88.56 273 PHE A C 1
ATOM 2125 O O . PHE A 1 273 ? -12.886 -10.848 15.052 1.00 88.56 273 PHE A O 1
#

Radius of gyration: 22.36 Å; chains: 1; bounding box: 44×42×98 Å

Foldseek 3Di:
DYDDDDDDDDDDDPDPVVVVLVVVVCVVCVLCVVLQVVLLVVLQVVVCVPDDLVRVLVNVLSLCLCQQCPFDAQLADPFADAQKKFKKQKFLGSNARIKMKHFQDQDPQQKTKIKIKGWHAHPVRDIWIKIKIFIWHHQDPQRKTFTPWMWIDGTPRPAIDTRDADPVNRVVRIPGNGDHQDPVRLVVQFPDFDFDQDLAGTAGWGWGWDDCSPAAIKIFTADDRPHRSGTAKIWGWDFDADPVRHGPDIDTSMMMGTNHIDRRSNDDPRPPD

Secondary structure (DSSP, 8-state):
---------------THHHHHHHHHHHHHHHHHHHHHHHHHHHSHHHHTT--HHHHHHHHHHHHHHHHTTTSSSSSSTTPPTEEEEEEEEES-TT-SEEEEEEEEE-TTS-EEEEEEEEEE-TTS-EEEEEEEEEEPPPPTTS-EEEEEEEEE-TT-SS-EEE---HHHHHH-EE--PPPPPHHHHHHHEEEEEEEEETTEEEEEEEEE----SS-EEEEEE-SSSSTTSEEEEEEEEEEE-TTS-EEEEEEEEEEEEEEEEEEE-S-SS---

pLDDT: mean 73.73, std 22.28, range [24.86, 97.88]